Protein AF-A0A1H7RQC2-F1 (afdb_monomer_lite)

pLDDT: mean 84.63, std 10.29, range [37.94, 95.19]

Secondary structure (DSSP, 8-state):
-PPPHHHHHHHHHHHHHHHHHHHS-HHHHTSHHHHHHHHHHHHHHHHHHHHHHHHHHHHHHHHHHHHHHHHHHHHHHHHHHHHHTTS-S-PPPS-S--HHHHHGGGGTTTS-HHHHHHHHHHHHHHHHHHHHHHHHHTHHHHHHHHHHHHHHHHHHHHHHHHHHHHHHTSS-HHHHHHHHHHHHHHHHHHHHTS------HHHHHHHHHHHHH----TTSHHHHHHHHHTT--

Radius of gyration: 33.86 Å; chains: 1; bounding box: 71×37×104 Å

Foldseek 3Di:
DDDDVLVVVVVVVVVVVVVVVVPDDPVVCPDPVVVVVVVVVVVVSVVVVVVVVLLVVQLVLLVVLLVLLVQLLVLLVVQVVCLVVPQQDQRDQNGPDDSCVVCVVSCPVPDDPVLSVLSVVLVVLSVQLRVLSVCRNCVVVVVLVVLVVVLVVQLVVLVVVLVVCVVVVVDDNVVSVVVSVVSNVVSCCCSPPVDDDDRPVVSSVSNVVSSVPNDSCCPDPSVVSSCVSNVND

Sequence (233 aa):
MKWPNSYIIIIAFYLILGWILYILKPEIVNSNFFFASVTFVVGCLAIYIYTEQKKDEKTNAAISILFEIRNAEEQVSIILERLNQGGQLDLPAVLQTNSWQKYSHLFAKEFDLDEFKAISDFYNTCDIIEDLVERQNNFVWFAAEERAKTAQRLLGEINLEFQRDIFNQTHTPETAQQKFNAERESITKYYTDDGYFYAPQKCLDGLRLAVSQLQKLTITTLGSKLKKIANFK

Organism: NCBI:txid573321

Structure (mmCIF, N/CA/C/O backbone):
data_AF-A0A1H7RQC2-F1
#
_entry.id   AF-A0A1H7RQC2-F1
#
loop_
_atom_site.group_PDB
_atom_site.id
_atom_site.type_symbol
_atom_site.label_atom_id
_atom_site.label_alt_id
_atom_site.label_comp_id
_atom_site.label_asym_id
_atom_site.label_entity_id
_atom_site.label_seq_id
_atom_site.pdbx_PDB_ins_code
_atom_site.Cartn_x
_atom_site.Cartn_y
_atom_site.Cartn_z
_atom_site.occupancy
_atom_site.B_iso_or_equiv
_atom_site.auth_seq_id
_atom_site.auth_comp_id
_atom_site.auth_asym_id
_atom_site.auth_atom_id
_atom_site.pdbx_PDB_model_num
ATOM 1 N N . MET A 1 1 ? 10.062 22.372 -22.331 1.00 41.09 1 MET A N 1
ATOM 2 C CA . MET A 1 1 ? 9.090 21.538 -23.069 1.00 41.09 1 MET A CA 1
ATOM 3 C C . MET A 1 1 ? 9.852 20.815 -24.180 1.00 41.09 1 MET A C 1
ATOM 5 O O . MET A 1 1 ? 10.129 21.418 -25.207 1.00 41.09 1 MET A O 1
ATOM 9 N N . LYS A 1 2 ? 10.354 19.597 -23.923 1.00 37.94 2 LYS A N 1
ATOM 10 C CA . LYS A 1 2 ? 11.064 18.804 -24.941 1.00 37.94 2 LYS A CA 1
ATOM 11 C C . LYS A 1 2 ? 10.004 18.131 -25.807 1.00 37.94 2 LYS A C 1
ATOM 13 O O . LYS A 1 2 ? 9.213 17.355 -25.283 1.00 37.94 2 LYS A O 1
ATOM 18 N N . TRP A 1 3 ? 9.958 18.467 -27.091 1.00 42.00 3 TRP A N 1
ATOM 19 C CA . TRP A 1 3 ? 9.139 17.727 -28.046 1.00 42.00 3 TRP A CA 1
ATOM 20 C C . TRP A 1 3 ? 9.605 16.265 -28.040 1.00 42.00 3 TRP A C 1
ATOM 22 O O . TRP A 1 3 ? 10.819 16.042 -28.064 1.00 42.00 3 TRP A O 1
ATOM 32 N N . PRO A 1 4 ? 8.698 15.275 -27.975 1.00 57.56 4 PRO A N 1
ATOM 33 C CA . PRO A 1 4 ? 9.090 13.879 -28.113 1.00 57.56 4 PRO A CA 1
ATOM 34 C C . PRO A 1 4 ? 9.850 13.731 -29.432 1.00 57.56 4 PRO A C 1
ATOM 36 O O . PRO A 1 4 ? 9.376 14.225 -30.460 1.00 57.56 4 PRO A O 1
ATOM 39 N N . ASN A 1 5 ? 11.022 13.088 -29.412 1.00 61.19 5 ASN A N 1
ATOM 40 C CA . ASN A 1 5 ? 11.891 12.923 -30.590 1.00 61.19 5 ASN A CA 1
ATOM 41 C C . ASN A 1 5 ? 11.125 12.391 -31.819 1.00 61.19 5 ASN A C 1
ATOM 43 O O . ASN A 1 5 ? 11.465 12.708 -32.956 1.00 61.19 5 ASN A O 1
ATOM 47 N N . SER A 1 6 ? 10.034 11.663 -31.587 1.00 58.94 6 SER A N 1
ATOM 48 C CA . SER A 1 6 ? 9.078 11.168 -32.575 1.00 58.94 6 SER A CA 1
ATOM 49 C C . SER A 1 6 ? 8.470 12.271 -33.457 1.00 58.94 6 SER A C 1
ATOM 51 O O . SER A 1 6 ? 8.371 12.088 -34.666 1.00 58.94 6 SER A O 1
ATOM 53 N N . TYR A 1 7 ? 8.113 13.440 -32.911 1.00 67.62 7 TYR A N 1
ATOM 54 C CA . TYR A 1 7 ? 7.507 14.534 -33.692 1.00 67.62 7 TYR A CA 1
ATOM 55 C C . TYR A 1 7 ? 8.507 15.215 -34.625 1.00 67.62 7 TYR A C 1
ATOM 57 O O . TYR A 1 7 ? 8.163 15.572 -35.749 1.00 67.62 7 TYR A O 1
ATOM 65 N N . ILE A 1 8 ? 9.757 15.350 -34.185 1.00 68.12 8 ILE A N 1
ATOM 66 C CA . ILE A 1 8 ? 10.837 15.916 -35.001 1.00 68.12 8 ILE A CA 1
ATOM 67 C C . ILE A 1 8 ? 11.127 14.990 -36.188 1.00 68.12 8 ILE A C 1
ATOM 69 O O . ILE A 1 8 ? 11.283 15.465 -37.310 1.00 68.12 8 ILE A O 1
ATOM 73 N N . ILE A 1 9 ? 11.114 13.672 -35.963 1.00 70.94 9 ILE A N 1
ATOM 74 C CA . ILE A 1 9 ? 11.280 12.666 -37.021 1.00 70.94 9 ILE A CA 1
ATOM 75 C C . ILE A 1 9 ? 10.112 12.717 -38.014 1.00 70.94 9 ILE A C 1
ATOM 77 O O . ILE A 1 9 ? 10.343 12.673 -39.219 1.00 70.94 9 ILE A O 1
ATOM 81 N N . ILE A 1 10 ? 8.872 12.865 -37.539 1.00 72.06 10 ILE A N 1
ATOM 82 C CA . ILE A 1 10 ? 7.686 12.965 -38.404 1.00 72.06 10 ILE A CA 1
ATOM 83 C C . ILE A 1 10 ? 7.743 14.230 -39.273 1.00 72.06 10 ILE A C 1
ATOM 85 O O . ILE A 1 10 ? 7.532 14.157 -40.481 1.00 72.06 10 ILE A O 1
ATOM 89 N N . ILE A 1 11 ? 8.075 15.384 -38.688 1.00 73.12 11 ILE A N 1
ATOM 90 C CA . ILE A 1 11 ? 8.195 16.653 -39.424 1.00 73.12 11 ILE A CA 1
ATOM 91 C C . ILE A 1 11 ? 9.335 16.578 -40.447 1.00 73.12 11 ILE A C 1
ATOM 93 O O . ILE A 1 11 ? 9.149 16.959 -41.602 1.00 73.12 11 ILE A O 1
ATOM 97 N N . ALA A 1 12 ? 10.492 16.034 -40.057 1.00 71.62 12 ALA A N 1
ATOM 98 C CA . ALA A 1 12 ? 11.611 15.821 -40.970 1.00 71.62 12 ALA A CA 1
ATOM 99 C C . ALA A 1 12 ? 11.234 14.868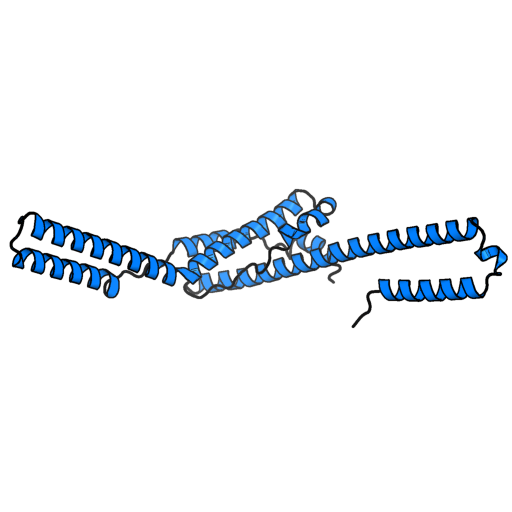 -42.115 1.00 71.62 12 ALA A C 1
ATOM 101 O O . ALA A 1 12 ? 11.573 15.137 -43.264 1.00 71.62 12 ALA A O 1
ATOM 102 N N . PHE A 1 13 ? 10.476 13.806 -41.832 1.00 77.81 13 PHE A N 1
ATOM 103 C CA . PHE A 1 13 ? 9.991 12.875 -42.848 1.00 77.81 13 PHE A CA 1
ATOM 104 C C . PHE A 1 13 ? 9.066 13.560 -43.859 1.00 77.81 13 PHE A C 1
ATOM 106 O O . PHE A 1 13 ? 9.283 13.408 -45.055 1.00 77.81 13 PHE A O 1
ATOM 113 N N . TYR A 1 14 ? 8.092 14.364 -43.418 1.00 79.50 14 TYR A N 1
ATOM 114 C CA . TYR A 1 14 ? 7.207 15.095 -44.335 1.00 79.50 14 TYR A CA 1
ATOM 115 C C . TYR A 1 14 ? 7.944 16.149 -45.168 1.00 79.50 14 TYR A C 1
ATOM 117 O O . TYR A 1 14 ? 7.630 16.316 -46.345 1.00 79.50 14 TYR A O 1
ATOM 125 N N . LEU A 1 15 ? 8.945 16.826 -44.597 1.00 74.50 15 LEU A N 1
ATOM 126 C CA . LEU A 1 15 ? 9.772 17.785 -45.335 1.00 74.50 15 LEU A CA 1
ATOM 127 C C . LEU A 1 15 ? 10.640 17.089 -46.388 1.00 74.50 15 LEU A C 1
ATOM 129 O O . LEU A 1 15 ? 10.717 17.554 -47.523 1.00 74.50 15 LEU A O 1
ATOM 133 N N . ILE A 1 16 ? 11.240 15.949 -46.041 1.00 76.00 16 ILE A N 1
ATOM 134 C CA . ILE A 1 16 ? 12.033 15.136 -46.969 1.00 76.00 16 ILE A CA 1
ATOM 135 C C . ILE A 1 16 ? 11.133 14.536 -48.056 1.00 76.00 16 ILE A C 1
ATOM 137 O O . ILE A 1 16 ? 11.480 14.598 -49.231 1.00 76.00 16 ILE A O 1
ATOM 141 N N . LEU A 1 17 ? 9.955 14.019 -47.700 1.00 73.69 17 LEU A N 1
ATOM 142 C CA . LEU A 1 17 ? 8.982 13.468 -48.644 1.00 73.69 17 LEU A CA 1
ATOM 143 C C . LEU A 1 17 ? 8.468 14.547 -49.608 1.00 73.69 17 LEU A C 1
ATOM 145 O O . LEU A 1 17 ? 8.418 14.316 -50.812 1.00 73.69 17 LEU A O 1
ATOM 149 N N . GLY A 1 18 ? 8.143 15.738 -49.096 1.00 73.44 18 GLY A N 1
ATOM 150 C CA . GLY A 1 18 ? 7.730 16.884 -49.906 1.00 73.44 18 GLY A CA 1
ATOM 151 C C . GLY A 1 18 ? 8.834 17.365 -50.850 1.00 73.44 18 GLY A C 1
ATOM 152 O O . GLY A 1 18 ? 8.564 17.660 -52.011 1.00 73.44 18 GLY A O 1
ATOM 153 N N . TRP A 1 19 ? 10.089 17.369 -50.391 1.00 70.69 19 TRP A N 1
ATOM 154 C CA . TRP A 1 19 ? 11.248 17.724 -51.213 1.00 70.69 19 TRP A CA 1
ATOM 155 C C . TRP A 1 19 ? 11.539 16.679 -52.302 1.00 70.69 19 TRP A C 1
ATOM 157 O O . TRP A 1 19 ? 11.795 17.034 -53.451 1.00 70.69 19 TRP A O 1
ATOM 167 N N . ILE A 1 20 ? 11.421 15.389 -51.975 1.00 71.25 20 ILE A N 1
ATOM 168 C CA . ILE A 1 20 ? 11.546 14.277 -52.928 1.00 71.25 20 ILE A CA 1
ATOM 169 C C . ILE A 1 20 ? 10.443 14.357 -53.995 1.00 71.25 20 ILE A C 1
ATOM 171 O O . ILE A 1 20 ? 10.737 14.266 -55.185 1.00 71.25 20 ILE A O 1
ATOM 175 N N . LEU A 1 21 ? 9.190 14.596 -53.595 1.00 68.00 21 LEU A N 1
ATOM 176 C CA . LEU A 1 21 ? 8.058 14.760 -54.517 1.00 68.00 21 LEU A CA 1
ATOM 177 C C . LEU A 1 21 ? 8.191 16.002 -55.412 1.00 68.00 21 LEU A C 1
ATOM 179 O O . LEU A 1 21 ? 7.746 15.967 -56.554 1.00 68.00 21 LEU A O 1
ATOM 183 N N . TYR A 1 22 ? 8.824 17.073 -54.923 1.00 69.50 22 TYR A N 1
ATOM 184 C CA . TYR A 1 22 ? 9.091 18.291 -55.697 1.00 69.50 22 TYR A CA 1
ATOM 185 C C . TYR A 1 22 ? 10.161 18.092 -56.789 1.00 69.50 22 TYR A C 1
ATOM 187 O O . TYR A 1 22 ? 10.115 18.749 -57.826 1.00 69.50 22 TYR A O 1
ATOM 195 N N . ILE A 1 23 ? 11.122 17.185 -56.576 1.00 72.88 23 ILE A N 1
ATOM 196 C CA . ILE A 1 23 ? 12.242 16.931 -57.502 1.00 72.88 23 ILE A CA 1
ATOM 197 C C . ILE A 1 23 ? 11.923 15.829 -58.525 1.00 72.88 23 ILE A C 1
ATOM 199 O O . ILE A 1 23 ? 12.477 15.823 -59.629 1.00 72.88 23 ILE A O 1
ATOM 203 N N . LEU A 1 24 ? 11.040 14.887 -58.189 1.00 70.94 24 LEU A N 1
ATOM 204 C CA . LEU A 1 24 ? 10.692 13.772 -59.068 1.00 70.94 24 LEU A CA 1
ATOM 205 C C . LEU A 1 24 ? 9.737 14.191 -60.198 1.00 70.94 24 LEU A C 1
ATOM 207 O O . LEU A 1 24 ? 8.696 14.802 -59.979 1.00 70.94 24 LEU A O 1
ATOM 211 N N . LYS A 1 25 ? 10.077 13.804 -61.436 1.00 70.62 25 LYS A N 1
ATOM 212 C CA . LYS A 1 25 ? 9.239 14.034 -62.625 1.00 70.62 25 LYS A CA 1
ATOM 213 C C . LYS A 1 25 ? 7.854 13.368 -62.476 1.00 70.62 25 LYS A C 1
ATOM 215 O O . LYS A 1 25 ? 7.786 12.232 -62.000 1.00 70.62 25 LYS A O 1
ATOM 220 N N . PRO A 1 26 ? 6.769 13.995 -62.973 1.00 66.69 26 PRO A N 1
ATOM 221 C CA . PRO A 1 26 ? 5.386 13.538 -62.765 1.00 66.69 26 PRO A CA 1
ATOM 222 C C . PRO A 1 26 ? 5.081 12.131 -63.312 1.00 66.69 26 PRO A C 1
ATOM 224 O O . PRO A 1 26 ? 4.232 11.434 -62.764 1.00 66.69 26 PRO A O 1
ATOM 227 N N . GLU A 1 27 ? 5.800 11.671 -64.340 1.00 66.44 27 GLU A N 1
ATOM 228 C CA . GLU A 1 27 ? 5.640 10.319 -64.905 1.00 66.44 27 GLU A CA 1
ATOM 229 C C . GLU A 1 27 ? 6.100 9.201 -63.953 1.00 66.44 27 GLU A C 1
ATOM 231 O O . GLU A 1 27 ? 5.553 8.102 -63.977 1.00 66.44 27 GLU A O 1
ATOM 236 N N . ILE A 1 28 ? 7.079 9.474 -63.083 1.00 64.50 28 ILE A N 1
ATOM 237 C CA . ILE A 1 28 ? 7.608 8.491 -62.123 1.00 64.50 28 ILE A CA 1
ATOM 238 C C . ILE A 1 28 ? 6.710 8.423 -60.883 1.00 64.50 28 ILE A C 1
ATOM 240 O O . ILE A 1 28 ? 6.488 7.345 -60.335 1.00 64.50 28 ILE A O 1
ATOM 244 N N . VAL A 1 29 ? 6.152 9.567 -60.474 1.00 65.69 29 VAL A N 1
ATOM 245 C CA . VAL A 1 29 ? 5.254 9.679 -59.313 1.00 65.69 29 VAL A CA 1
ATOM 246 C C . VAL A 1 29 ? 3.950 8.904 -59.533 1.00 65.69 29 VAL A C 1
ATOM 248 O O . VAL A 1 29 ? 3.392 8.369 -58.581 1.00 65.69 29 VAL A O 1
ATOM 251 N N . ASN A 1 30 ? 3.495 8.775 -60.782 1.00 68.38 30 ASN A N 1
ATOM 252 C CA . ASN A 1 30 ? 2.261 8.062 -61.121 1.00 68.38 30 ASN A CA 1
ATOM 253 C C . ASN A 1 30 ? 2.457 6.553 -61.377 1.00 68.38 30 ASN A C 1
ATOM 255 O O . ASN A 1 30 ? 1.534 5.864 -61.810 1.00 68.38 30 ASN A O 1
ATOM 259 N N . SER A 1 31 ? 3.661 6.025 -61.137 1.00 80.50 31 SER A N 1
ATOM 260 C CA . SER A 1 31 ? 3.952 4.601 -61.294 1.00 80.50 31 SER A CA 1
ATOM 261 C C . SER A 1 31 ? 3.474 3.799 -60.084 1.00 80.50 31 SER A C 1
ATOM 263 O O . SER A 1 31 ? 3.773 4.139 -58.938 1.00 80.50 31 SER A O 1
ATOM 265 N N . ASN A 1 32 ? 2.829 2.656 -60.332 1.00 81.19 32 ASN A N 1
ATOM 266 C CA . ASN A 1 32 ? 2.446 1.693 -59.290 1.00 81.19 32 ASN A CA 1
ATOM 267 C C . ASN A 1 32 ? 3.634 1.277 -58.402 1.00 81.19 32 ASN A C 1
ATOM 269 O O . ASN A 1 32 ? 3.461 1.008 -57.215 1.00 81.19 32 ASN A O 1
ATOM 273 N N . PHE A 1 33 ? 4.851 1.263 -58.956 1.00 79.00 33 PHE A N 1
ATOM 274 C CA . PHE A 1 33 ? 6.070 0.957 -58.208 1.00 79.00 33 PHE A CA 1
ATOM 275 C C . PHE A 1 33 ? 6.427 2.046 -57.185 1.00 79.00 33 PHE A C 1
ATOM 277 O O . PHE A 1 33 ? 6.874 1.736 -56.078 1.00 79.00 33 PHE A O 1
ATOM 284 N N . PHE A 1 34 ? 6.203 3.320 -57.524 1.00 77.69 34 PHE A N 1
ATOM 285 C CA . PHE A 1 34 ? 6.447 4.437 -56.614 1.00 77.69 34 PHE A CA 1
ATOM 286 C C . PHE A 1 34 ? 5.460 4.399 -55.444 1.00 77.69 34 PHE A C 1
ATOM 288 O O . PHE A 1 34 ? 5.884 4.442 -54.290 1.00 77.69 34 PHE A O 1
ATOM 295 N N . PHE A 1 35 ? 4.168 4.195 -55.726 1.00 78.62 35 PHE A N 1
ATOM 296 C CA . PHE A 1 35 ? 3.151 4.023 -54.685 1.00 78.62 35 PHE A CA 1
ATOM 297 C C . PHE A 1 35 ? 3.466 2.850 -53.750 1.00 78.62 35 PHE A C 1
ATOM 299 O O . PHE A 1 35 ? 3.471 3.034 -52.534 1.00 78.62 35 PHE A O 1
ATOM 306 N N . ALA A 1 36 ? 3.814 1.677 -54.291 1.00 82.25 36 ALA A N 1
ATOM 307 C CA . ALA A 1 36 ? 4.200 0.517 -53.483 1.00 82.25 36 ALA A CA 1
ATOM 308 C C . ALA A 1 36 ? 5.410 0.809 -52.575 1.00 82.25 36 ALA A C 1
ATOM 310 O O . ALA A 1 36 ? 5.409 0.444 -51.399 1.00 82.25 36 ALA A O 1
ATOM 311 N N . SER A 1 37 ? 6.419 1.514 -53.097 1.00 78.88 37 SER A N 1
ATOM 312 C CA . SER A 1 37 ? 7.621 1.888 -52.340 1.00 78.88 37 SER A CA 1
ATOM 313 C C . SER A 1 37 ? 7.308 2.873 -51.210 1.00 78.88 37 SER A C 1
ATOM 315 O O . SER A 1 37 ? 7.782 2.699 -50.087 1.00 78.88 37 SER A O 1
ATOM 317 N N . VAL A 1 38 ? 6.471 3.882 -51.474 1.00 80.50 38 VAL A N 1
ATOM 318 C CA . VAL A 1 38 ? 6.033 4.849 -50.457 1.00 80.50 38 VAL A CA 1
ATOM 319 C C . VAL A 1 38 ? 5.234 4.147 -49.358 1.00 80.50 38 VAL A C 1
ATOM 321 O O . VAL A 1 38 ? 5.532 4.336 -48.180 1.00 80.50 38 VAL A O 1
ATOM 324 N N . THR A 1 39 ? 4.275 3.286 -49.713 1.00 83.19 39 THR A N 1
ATOM 325 C CA . THR A 1 39 ? 3.502 2.509 -48.731 1.00 83.19 39 THR A CA 1
ATOM 326 C C . THR A 1 39 ? 4.401 1.604 -47.888 1.00 83.19 39 THR A C 1
ATOM 328 O O . THR A 1 39 ? 4.210 1.524 -46.675 1.00 83.19 39 THR A O 1
ATOM 331 N N . PHE A 1 40 ? 5.415 0.973 -48.488 1.00 84.19 40 PHE A N 1
ATOM 332 C CA . PHE A 1 40 ? 6.387 0.157 -47.759 1.00 84.19 40 PHE A CA 1
ATOM 333 C C . PHE A 1 40 ? 7.185 0.980 -46.736 1.00 84.19 40 PHE A C 1
ATOM 335 O O . PHE A 1 40 ? 7.298 0.582 -45.578 1.00 84.19 40 PHE A O 1
ATOM 342 N N . VAL A 1 41 ? 7.679 2.161 -47.123 1.00 83.25 41 VAL A N 1
ATOM 343 C CA . VAL A 1 41 ? 8.412 3.059 -46.213 1.00 83.25 41 VAL A CA 1
ATOM 344 C C . VAL A 1 41 ? 7.519 3.552 -45.075 1.00 83.25 41 VAL A C 1
ATOM 346 O O . VAL A 1 41 ? 7.946 3.540 -43.921 1.00 83.25 41 VAL A O 1
ATOM 349 N N . VAL A 1 42 ? 6.274 3.936 -45.370 1.00 84.88 42 VAL A N 1
ATOM 350 C CA . VAL A 1 42 ? 5.303 4.341 -44.341 1.00 84.88 42 VAL A CA 1
ATOM 351 C C . VAL A 1 42 ? 5.008 3.181 -43.386 1.00 84.88 42 VAL A C 1
ATOM 353 O O . VAL A 1 42 ? 4.976 3.391 -42.175 1.00 84.88 42 VAL A O 1
ATOM 356 N N . GLY A 1 43 ? 4.871 1.954 -43.896 1.00 88.44 43 GLY A N 1
ATOM 357 C CA . GLY A 1 43 ? 4.717 0.750 -43.077 1.00 88.44 43 GLY A CA 1
ATOM 358 C C . GLY A 1 43 ? 5.908 0.515 -42.142 1.00 88.44 43 GLY A C 1
ATOM 359 O O . GLY A 1 43 ? 5.722 0.321 -40.941 1.00 88.44 43 GLY A O 1
ATOM 360 N N . CYS A 1 44 ? 7.137 0.613 -42.656 1.00 88.38 44 CYS A N 1
ATOM 361 C CA . CYS A 1 44 ? 8.358 0.512 -41.850 1.00 88.38 44 CYS A CA 1
ATOM 362 C C . CYS A 1 44 ? 8.441 1.607 -40.775 1.00 88.38 44 CYS A C 1
ATOM 364 O O . CYS A 1 44 ? 8.797 1.321 -39.631 1.00 88.38 44 CYS A O 1
ATOM 366 N N . LEU A 1 45 ? 8.076 2.849 -41.112 1.00 84.50 45 LEU A N 1
ATOM 367 C CA . LEU A 1 45 ? 8.057 3.963 -40.164 1.00 84.50 45 LEU A CA 1
ATOM 368 C C . LEU A 1 45 ? 7.008 3.752 -39.064 1.00 84.50 45 LEU A C 1
ATOM 370 O O . LEU A 1 45 ? 7.295 3.993 -37.893 1.00 84.50 45 LEU A O 1
ATOM 374 N N . ALA A 1 46 ? 5.818 3.261 -39.419 1.00 84.00 46 ALA A N 1
ATOM 375 C CA . ALA A 1 46 ? 4.772 2.935 -38.454 1.00 84.00 46 ALA A CA 1
ATOM 376 C C . ALA A 1 46 ? 5.234 1.851 -37.466 1.00 84.00 46 ALA A C 1
ATOM 378 O O . ALA A 1 46 ? 5.051 2.006 -36.258 1.00 84.00 46 ALA A O 1
ATOM 379 N N . ILE A 1 47 ? 5.900 0.798 -37.958 1.00 90.19 47 ILE A N 1
ATOM 380 C CA . ILE A 1 47 ? 6.494 -0.249 -37.112 1.00 90.19 47 ILE A CA 1
ATOM 381 C C . ILE A 1 47 ? 7.559 0.349 -36.188 1.00 90.19 47 ILE A C 1
ATOM 383 O O . ILE A 1 47 ? 7.548 0.078 -34.988 1.00 90.19 47 ILE A O 1
ATOM 387 N N . TYR A 1 48 ? 8.449 1.192 -36.715 1.00 87.75 48 TYR A N 1
ATOM 388 C CA . TYR A 1 48 ? 9.485 1.847 -35.918 1.00 87.75 48 TYR A CA 1
ATOM 389 C C . TYR A 1 48 ? 8.885 2.681 -34.777 1.00 87.75 48 TYR A C 1
ATOM 391 O O . TYR A 1 48 ? 9.234 2.476 -33.613 1.00 87.75 48 TYR A O 1
ATOM 399 N N . ILE A 1 49 ? 7.923 3.556 -35.088 1.00 85.81 49 ILE A N 1
ATOM 400 C CA . ILE A 1 49 ? 7.236 4.392 -34.093 1.00 85.81 49 ILE A CA 1
ATOM 401 C C . ILE A 1 49 ? 6.554 3.521 -33.034 1.00 85.81 49 ILE A C 1
ATOM 403 O O . ILE A 1 49 ? 6.703 3.788 -31.843 1.00 85.81 49 ILE A O 1
ATOM 407 N N . TYR A 1 50 ? 5.859 2.459 -33.446 1.00 85.38 50 TYR A N 1
ATOM 408 C CA . TYR A 1 50 ? 5.204 1.533 -32.523 1.00 85.38 50 TYR A CA 1
ATOM 409 C C . TYR A 1 50 ? 6.202 0.867 -31.564 1.00 85.38 50 TYR A C 1
ATOM 411 O O . TYR A 1 50 ? 5.955 0.778 -30.360 1.00 85.38 50 TYR A O 1
ATOM 419 N N . THR A 1 51 ? 7.359 0.428 -32.071 1.00 84.75 51 THR A N 1
ATOM 420 C CA . THR A 1 51 ? 8.386 -0.187 -31.218 1.00 84.75 51 THR A CA 1
ATOM 421 C C . THR A 1 51 ? 8.984 0.791 -30.215 1.00 84.75 51 THR A C 1
ATOM 423 O O . THR A 1 51 ? 9.275 0.389 -29.090 1.00 84.75 51 THR A O 1
ATOM 426 N N . GLU A 1 52 ? 9.133 2.062 -30.586 1.00 84.88 52 GLU A N 1
ATOM 427 C CA . GLU A 1 52 ? 9.670 3.082 -29.689 1.00 84.88 52 GLU A CA 1
ATOM 428 C C . GLU A 1 52 ? 8.653 3.470 -28.609 1.00 84.88 52 GLU A C 1
ATOM 430 O O . GLU A 1 52 ? 8.985 3.464 -27.426 1.00 84.88 52 GLU A O 1
ATOM 435 N N . GLN A 1 53 ? 7.381 3.653 -28.984 1.00 84.69 53 GLN A N 1
ATOM 436 C CA . GLN A 1 53 ? 6.292 3.906 -28.032 1.00 84.69 53 GLN A CA 1
ATOM 437 C C . GLN A 1 53 ? 6.192 2.815 -26.961 1.00 84.69 53 GLN A C 1
ATOM 439 O O . GLN A 1 53 ? 6.020 3.113 -25.781 1.00 84.69 53 GLN A O 1
ATOM 444 N N . LYS A 1 54 ? 6.357 1.545 -27.348 1.00 87.06 54 LYS A N 1
ATOM 445 C CA . LYS A 1 54 ? 6.306 0.418 -26.408 1.00 87.06 54 LYS A CA 1
ATOM 446 C C . LYS A 1 54 ? 7.483 0.402 -25.425 1.00 87.06 54 LYS A C 1
ATOM 448 O O . LYS A 1 54 ? 7.328 -0.020 -24.278 1.00 87.06 54 LYS A O 1
ATOM 453 N N . LYS A 1 55 ? 8.671 0.850 -25.849 1.00 85.44 55 LYS A N 1
ATOM 454 C CA . LYS A 1 55 ? 9.822 1.014 -24.942 1.00 85.44 55 LYS A CA 1
ATOM 455 C C . LYS A 1 55 ? 9.599 2.172 -23.974 1.00 85.44 55 LYS A C 1
ATOM 457 O O . LYS A 1 55 ? 9.914 2.032 -22.791 1.00 85.44 55 LYS A O 1
ATOM 462 N N . ASP A 1 56 ? 9.047 3.279 -24.464 1.00 87.12 56 ASP A N 1
ATOM 463 C CA . ASP A 1 56 ? 8.732 4.450 -23.646 1.00 87.12 56 ASP A CA 1
ATOM 464 C C . ASP A 1 56 ? 7.688 4.103 -22.581 1.00 87.12 56 ASP A C 1
ATOM 466 O O . ASP A 1 56 ? 7.887 4.405 -21.407 1.00 87.12 56 ASP A O 1
ATOM 470 N N . GLU A 1 57 ? 6.621 3.391 -22.956 1.00 90.38 57 GLU A N 1
ATOM 471 C CA . GLU A 1 57 ? 5.588 2.915 -22.028 1.00 90.38 57 GLU A CA 1
ATOM 472 C C . GLU A 1 57 ? 6.191 2.092 -20.887 1.00 90.38 57 GLU A C 1
ATOM 474 O O . GLU A 1 57 ? 5.945 2.365 -19.712 1.00 90.38 57 GLU A O 1
ATOM 479 N N . LYS A 1 58 ? 7.048 1.128 -21.223 1.00 90.31 58 LYS A N 1
ATOM 480 C CA . LYS A 1 58 ? 7.724 0.292 -20.232 1.00 90.31 58 LYS A CA 1
ATOM 481 C C . LYS A 1 58 ? 8.665 1.093 -19.329 1.00 90.31 58 LYS A C 1
ATOM 483 O O . LYS A 1 58 ? 8.712 0.850 -18.125 1.00 90.31 58 LYS A O 1
ATOM 488 N N . THR A 1 59 ? 9.410 2.043 -19.890 1.00 90.81 59 THR A N 1
ATOM 489 C CA . THR A 1 59 ? 10.312 2.913 -19.117 1.00 90.81 59 THR A CA 1
ATOM 490 C C . THR A 1 59 ? 9.513 3.776 -18.143 1.00 90.81 59 THR A C 1
ATOM 492 O O . THR A 1 59 ? 9.840 3.839 -16.960 1.00 90.81 59 THR A O 1
ATOM 495 N N . ASN A 1 60 ? 8.413 4.372 -18.608 1.00 90.62 60 ASN A N 1
ATOM 496 C CA . ASN A 1 60 ? 7.512 5.173 -17.782 1.00 90.62 60 ASN A CA 1
ATOM 497 C C . ASN A 1 60 ? 6.865 4.338 -16.670 1.00 90.62 60 ASN A C 1
ATOM 499 O O . ASN A 1 60 ? 6.806 4.782 -15.524 1.00 90.62 60 ASN A O 1
ATOM 503 N N . ALA A 1 61 ? 6.446 3.108 -16.974 1.00 93.00 61 ALA A N 1
ATOM 504 C CA . ALA A 1 61 ? 5.941 2.176 -15.973 1.00 93.00 61 ALA A CA 1
ATOM 505 C C . ALA A 1 61 ? 7.001 1.849 -14.907 1.00 93.00 61 ALA A C 1
ATOM 507 O O . ALA A 1 61 ? 6.699 1.871 -13.715 1.00 93.00 61 ALA A O 1
ATOM 508 N N . ALA A 1 62 ? 8.251 1.607 -15.317 1.00 92.69 62 ALA A N 1
ATOM 509 C CA . ALA A 1 62 ? 9.347 1.305 -14.397 1.00 92.69 62 ALA A CA 1
ATOM 510 C C . ALA A 1 62 ? 9.656 2.489 -13.475 1.00 92.69 62 ALA A C 1
ATOM 512 O O . ALA A 1 62 ? 9.905 2.296 -12.288 1.00 92.69 62 ALA A O 1
ATOM 513 N N . ILE A 1 63 ? 9.608 3.712 -14.013 1.00 91.94 63 ILE A N 1
ATOM 514 C CA . ILE A 1 63 ? 9.750 4.951 -13.243 1.00 91.94 63 ILE A CA 1
ATOM 515 C C . ILE A 1 63 ? 8.632 5.063 -12.199 1.00 91.94 63 ILE A C 1
ATOM 517 O O . ILE A 1 63 ? 8.927 5.315 -11.033 1.00 91.94 63 ILE A O 1
ATOM 521 N N . SER A 1 64 ? 7.376 4.838 -12.600 1.00 92.88 64 SER A N 1
ATOM 522 C CA . SER A 1 64 ? 6.214 4.889 -11.699 1.00 92.88 64 SER A CA 1
ATOM 523 C C . SER A 1 64 ? 6.363 3.905 -10.539 1.00 92.88 64 SER A C 1
ATOM 525 O O . SER A 1 64 ? 6.318 4.307 -9.380 1.00 92.88 64 SER A O 1
ATOM 527 N N . ILE A 1 65 ? 6.652 2.635 -10.848 1.00 93.94 65 ILE A N 1
ATOM 528 C CA . ILE A 1 65 ? 6.865 1.580 -9.845 1.00 93.94 65 ILE A CA 1
ATOM 529 C C . ILE A 1 65 ? 8.042 1.934 -8.925 1.00 93.94 65 ILE A C 1
ATOM 531 O O . ILE A 1 65 ? 7.950 1.797 -7.711 1.00 93.94 65 ILE A O 1
ATOM 535 N N . LEU A 1 66 ? 9.155 2.429 -9.473 1.00 93.31 66 LEU A N 1
ATOM 536 C CA . LEU A 1 66 ? 10.323 2.796 -8.671 1.00 93.31 66 LEU A CA 1
ATOM 537 C C . LEU A 1 66 ? 10.021 3.940 -7.693 1.00 93.31 66 LEU A C 1
ATOM 539 O O . LEU A 1 66 ? 10.499 3.908 -6.557 1.00 93.31 66 LEU A O 1
ATOM 543 N N . PHE A 1 67 ? 9.279 4.960 -8.127 1.00 92.25 67 PHE A N 1
ATOM 544 C CA . PHE A 1 67 ? 8.875 6.060 -7.253 1.00 92.25 67 PHE A CA 1
ATOM 545 C C . PHE A 1 67 ? 7.876 5.608 -6.192 1.00 92.25 67 PHE A C 1
ATOM 547 O O . PHE A 1 67 ? 8.040 5.991 -5.038 1.00 92.25 67 PHE A O 1
ATOM 554 N N . GLU A 1 68 ? 6.909 4.763 -6.550 1.00 93.50 68 GLU A N 1
ATOM 555 C CA . GLU A 1 68 ? 5.971 4.176 -5.590 1.00 93.50 68 GLU A CA 1
ATOM 556 C C . GLU A 1 68 ? 6.696 3.365 -4.519 1.00 93.50 68 GLU A C 1
ATOM 558 O O . GLU A 1 68 ? 6.476 3.610 -3.339 1.00 93.50 68 GLU A O 1
ATOM 563 N N . ILE A 1 69 ? 7.617 2.473 -4.904 1.00 94.25 69 ILE A N 1
ATOM 564 C CA . ILE A 1 69 ? 8.406 1.683 -3.948 1.00 94.25 69 ILE A CA 1
ATOM 565 C C . ILE A 1 69 ? 9.209 2.605 -3.022 1.00 94.25 69 ILE A C 1
ATOM 567 O O . ILE A 1 69 ? 9.196 2.418 -1.810 1.00 94.25 69 ILE A O 1
ATOM 571 N N . ARG A 1 70 ? 9.897 3.617 -3.571 1.00 92.88 70 ARG A N 1
ATOM 572 C CA . ARG A 1 70 ? 10.676 4.576 -2.765 1.00 92.88 70 ARG A CA 1
ATOM 573 C C . ARG A 1 70 ? 9.799 5.338 -1.777 1.00 92.88 70 ARG A C 1
ATOM 575 O O . ARG A 1 70 ? 10.167 5.450 -0.614 1.00 92.88 70 ARG A O 1
ATOM 582 N N . ASN A 1 71 ? 8.661 5.846 -2.244 1.00 93.75 71 ASN A N 1
ATOM 583 C CA . ASN A 1 71 ? 7.720 6.563 -1.399 1.00 93.75 71 ASN A CA 1
ATOM 584 C C . ASN A 1 71 ? 7.154 5.638 -0.316 1.00 93.75 71 ASN A C 1
ATOM 586 O O . ASN A 1 71 ? 7.160 6.007 0.849 1.00 93.75 71 ASN A O 1
ATOM 590 N N . ALA A 1 72 ? 6.742 4.419 -0.666 1.00 93.94 72 ALA A N 1
ATOM 591 C CA . ALA A 1 72 ? 6.236 3.440 0.289 1.00 93.94 72 ALA A CA 1
ATOM 592 C C . ALA A 1 72 ? 7.284 3.090 1.361 1.00 93.94 72 ALA A C 1
ATOM 594 O O . ALA A 1 72 ? 6.965 3.076 2.546 1.00 93.94 72 ALA A O 1
ATOM 595 N N . GLU A 1 73 ? 8.549 2.881 0.981 1.00 94.12 73 GLU A N 1
ATOM 596 C CA . GLU A 1 73 ? 9.643 2.651 1.937 1.00 94.12 73 GLU A CA 1
ATOM 597 C C . GLU A 1 73 ? 9.860 3.843 2.889 1.00 94.12 73 GLU A C 1
ATOM 599 O O . GLU A 1 73 ? 10.136 3.644 4.076 1.00 94.12 73 GLU A O 1
ATOM 604 N N . GLU A 1 74 ? 9.727 5.076 2.392 1.00 93.38 74 GLU A N 1
ATOM 605 C CA . GLU A 1 74 ? 9.811 6.301 3.197 1.00 93.38 74 GLU A CA 1
ATOM 606 C C . GLU A 1 74 ? 8.619 6.436 4.156 1.00 93.38 74 GLU A C 1
ATOM 608 O O . GLU A 1 74 ? 8.812 6.659 5.352 1.00 93.38 74 GLU A O 1
ATOM 613 N N . GLN A 1 75 ? 7.392 6.219 3.678 1.00 92.81 75 GLN A N 1
ATOM 614 C CA . GLN A 1 75 ? 6.196 6.270 4.524 1.00 92.81 75 GLN A CA 1
ATOM 615 C C . GLN A 1 75 ? 6.225 5.188 5.605 1.00 92.81 75 GLN A C 1
ATOM 617 O O . GLN A 1 75 ? 5.915 5.456 6.764 1.00 92.81 75 GLN A O 1
ATOM 622 N N . VAL A 1 76 ? 6.691 3.984 5.275 1.00 92.62 76 VAL A N 1
ATOM 623 C CA . VAL A 1 76 ? 6.846 2.891 6.243 1.00 92.62 76 VAL A CA 1
ATOM 624 C C . VAL A 1 76 ? 7.890 3.223 7.309 1.00 92.62 76 VAL A C 1
ATOM 626 O O . VAL A 1 76 ? 7.691 2.911 8.483 1.00 92.62 76 VAL A O 1
ATOM 629 N N . SER A 1 77 ? 8.974 3.908 6.937 1.00 91.19 77 SER A N 1
ATOM 630 C CA . SER A 1 77 ? 9.943 4.450 7.896 1.00 91.19 77 SER A CA 1
ATOM 631 C C . SER A 1 77 ? 9.284 5.427 8.879 1.00 91.19 77 SER A C 1
ATOM 633 O O . SER A 1 77 ? 9.490 5.312 10.087 1.00 91.19 77 SER A O 1
ATOM 635 N N . ILE A 1 78 ? 8.451 6.346 8.380 1.00 90.75 78 ILE A N 1
ATOM 636 C CA . ILE A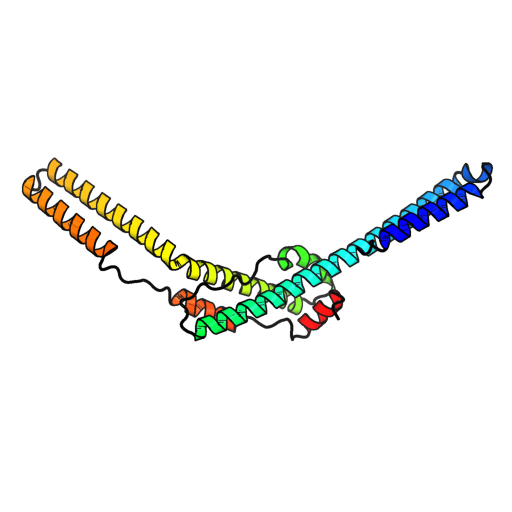 1 78 ? 7.710 7.308 9.211 1.00 90.75 78 ILE A CA 1
ATOM 637 C C . ILE A 1 78 ? 6.721 6.586 10.137 1.00 90.75 78 ILE A C 1
ATOM 639 O O . ILE A 1 78 ? 6.631 6.910 11.322 1.00 90.75 78 ILE A O 1
ATOM 643 N N . ILE A 1 79 ? 5.997 5.584 9.628 1.00 89.50 79 ILE A N 1
ATOM 644 C CA . ILE A 1 79 ? 5.083 4.758 10.430 1.00 89.50 79 ILE A CA 1
ATOM 645 C C . ILE A 1 79 ? 5.848 4.066 11.556 1.00 89.50 79 ILE A C 1
ATOM 647 O O . ILE A 1 79 ? 5.428 4.138 12.709 1.00 89.50 79 ILE A O 1
ATOM 651 N N . LEU A 1 80 ? 6.988 3.439 11.256 1.00 89.25 80 LEU A N 1
ATOM 652 C CA . LEU A 1 80 ? 7.810 2.762 12.258 1.00 89.25 80 LEU A CA 1
ATOM 653 C C . LEU A 1 80 ? 8.264 3.724 13.363 1.00 89.25 80 LEU A C 1
ATOM 655 O O . LEU A 1 80 ? 8.193 3.388 14.546 1.00 89.25 80 LEU A O 1
ATOM 659 N N . GLU A 1 81 ? 8.693 4.929 12.991 1.00 88.81 81 GLU A N 1
ATOM 660 C CA . GLU A 1 81 ? 9.072 5.971 13.944 1.00 88.81 81 GLU A CA 1
ATOM 661 C C . GLU A 1 81 ? 7.896 6.354 14.859 1.00 88.81 81 GLU A C 1
ATOM 663 O O . GLU A 1 81 ? 8.039 6.352 16.085 1.00 88.81 81 GLU A O 1
ATOM 668 N N . ARG A 1 82 ? 6.705 6.583 14.292 1.00 87.75 82 ARG A N 1
ATOM 669 C CA . ARG A 1 82 ? 5.486 6.916 15.056 1.00 87.75 82 ARG A CA 1
ATOM 670 C C . ARG A 1 82 ? 5.025 5.774 15.966 1.00 87.75 82 ARG A C 1
ATOM 672 O O . ARG A 1 82 ? 4.596 6.015 17.097 1.00 87.75 82 ARG A O 1
ATOM 679 N N . LEU A 1 83 ? 5.148 4.525 15.516 1.00 85.81 83 LEU A N 1
ATOM 680 C CA . LEU A 1 83 ? 4.823 3.338 16.315 1.00 85.81 83 LEU A CA 1
ATOM 681 C C . LEU A 1 83 ? 5.740 3.189 17.537 1.00 85.81 83 LEU A C 1
ATOM 683 O O . LEU A 1 83 ? 5.286 2.712 18.582 1.00 85.81 83 LEU A O 1
ATOM 687 N N . ASN A 1 84 ? 7.002 3.609 17.422 1.00 85.06 84 ASN A N 1
ATOM 688 C CA . ASN A 1 84 ? 7.968 3.600 18.523 1.00 85.06 84 ASN A CA 1
ATOM 689 C C . ASN A 1 84 ? 7.739 4.749 19.520 1.00 85.06 84 ASN A C 1
ATOM 691 O O . ASN A 1 84 ? 8.050 4.600 20.698 1.00 85.06 84 ASN A O 1
ATOM 695 N N . GLN A 1 85 ? 7.162 5.869 19.076 1.00 83.44 85 GLN A N 1
ATOM 696 C CA . GLN A 1 85 ? 6.874 7.048 19.907 1.00 83.44 85 GLN A CA 1
ATOM 697 C C . GLN A 1 85 ? 5.557 6.961 20.706 1.00 83.44 85 GLN A C 1
ATOM 699 O O . GLN A 1 85 ? 5.224 7.898 21.426 1.00 83.44 85 GLN A O 1
ATOM 704 N N . GLY A 1 86 ? 4.807 5.855 20.614 1.00 70.75 86 GLY A N 1
ATOM 705 C CA . GLY A 1 86 ? 3.576 5.649 21.396 1.00 70.75 86 GLY A CA 1
ATOM 706 C C . GLY A 1 86 ? 2.293 5.440 20.585 1.00 70.75 86 GLY A C 1
ATOM 707 O O . GLY A 1 86 ? 1.226 5.342 21.179 1.00 70.75 86 GLY A O 1
ATOM 708 N N . GLY A 1 87 ? 2.367 5.319 19.252 1.00 63.97 87 GLY A N 1
ATOM 709 C CA . GLY A 1 87 ? 1.357 4.612 18.443 1.00 63.97 87 GLY A CA 1
ATOM 710 C C . GLY A 1 87 ? -0.064 5.197 18.360 1.00 63.97 87 GLY A C 1
ATOM 711 O O . GLY A 1 87 ? -0.963 4.490 17.919 1.00 63.97 87 GLY A O 1
ATOM 712 N N . GLN A 1 88 ? -0.304 6.451 18.749 1.00 60.66 88 GLN A N 1
ATOM 713 C CA . GLN A 1 88 ? -1.654 7.053 18.738 1.00 60.66 88 GLN A CA 1
ATOM 714 C C . GLN A 1 88 ? -1.861 8.176 17.711 1.00 60.66 88 GLN A C 1
ATOM 716 O O . GLN A 1 88 ? -2.892 8.843 17.737 1.00 60.66 88 GLN A O 1
ATOM 721 N N . LEU A 1 89 ? -0.909 8.399 16.805 1.00 66.31 89 LEU A N 1
ATOM 722 C CA . LEU A 1 89 ? -0.978 9.492 15.835 1.00 66.31 89 LEU A CA 1
ATOM 723 C C . LEU A 1 89 ? -1.414 8.994 14.458 1.00 66.31 89 LEU A C 1
ATOM 725 O O . LEU A 1 89 ? -0.981 7.926 14.036 1.00 66.31 89 LEU A O 1
ATOM 729 N N . ASP A 1 90 ? -2.223 9.821 13.789 1.00 80.06 90 ASP A N 1
ATOM 730 C CA . ASP A 1 90 ? -2.619 9.747 12.378 1.00 80.06 90 ASP A CA 1
ATOM 731 C C . ASP A 1 90 ? -1.459 9.226 11.521 1.00 80.06 90 ASP A C 1
ATOM 733 O O . ASP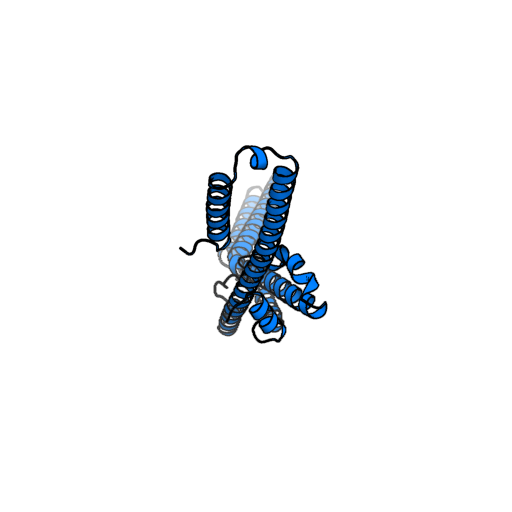 A 1 90 ? -0.423 9.882 11.417 1.00 80.06 90 ASP A O 1
ATOM 737 N N . LEU A 1 91 ? -1.563 8.001 11.011 1.00 86.62 91 LEU A N 1
ATOM 738 C CA . LEU A 1 91 ? -0.508 7.346 10.240 1.00 86.62 91 LEU A CA 1
ATOM 739 C C . LEU A 1 91 ? -0.652 7.710 8.755 1.00 86.62 91 LEU A C 1
ATOM 741 O O . LEU A 1 91 ? -1.772 7.740 8.249 1.00 86.62 91 LEU A O 1
ATOM 745 N N . PRO A 1 92 ? 0.451 7.991 8.036 1.00 88.56 92 PRO A N 1
ATOM 746 C CA . PRO A 1 92 ? 0.369 8.317 6.619 1.00 88.56 92 PRO A CA 1
ATOM 747 C C . PRO A 1 92 ? -0.014 7.088 5.783 1.00 88.56 92 PRO A C 1
ATOM 749 O O . PRO A 1 92 ? 0.363 5.965 6.117 1.00 88.56 92 PRO A O 1
ATOM 752 N N . ALA A 1 93 ? -0.693 7.327 4.661 1.00 88.06 93 ALA A N 1
ATOM 753 C CA . ALA A 1 93 ? -0.907 6.321 3.623 1.00 88.06 93 ALA A CA 1
ATOM 754 C C . ALA A 1 93 ? 0.435 5.878 3.013 1.00 88.06 93 ALA A C 1
ATOM 756 O O . ALA A 1 93 ? 1.293 6.711 2.704 1.00 88.06 93 ALA A O 1
ATOM 757 N N . VAL A 1 94 ? 0.611 4.574 2.822 1.00 88.25 94 VAL A N 1
ATOM 758 C CA . VAL A 1 94 ? 1.822 3.937 2.289 1.00 88.25 94 VAL A CA 1
ATOM 759 C C . VAL A 1 94 ? 1.792 3.881 0.767 1.00 88.25 94 VAL A C 1
ATOM 761 O O . VAL A 1 94 ? 2.793 4.202 0.119 1.00 88.25 94 VAL A O 1
ATOM 764 N N . LEU A 1 95 ? 0.650 3.509 0.186 1.00 87.75 95 LEU A N 1
ATOM 765 C CA . LEU A 1 95 ? 0.461 3.406 -1.262 1.00 87.75 95 LEU A CA 1
ATOM 766 C C . LEU A 1 95 ? -0.653 4.345 -1.726 1.00 87.75 95 LEU A C 1
ATOM 768 O O . LEU A 1 95 ? -1.817 4.168 -1.396 1.00 87.75 95 LEU A O 1
ATOM 772 N N . GLN A 1 96 ? -0.310 5.324 -2.566 1.00 76.75 96 GLN A N 1
ATOM 773 C CA . GLN A 1 96 ? -1.316 6.181 -3.214 1.00 76.75 96 GLN A CA 1
ATOM 774 C C . GLN A 1 96 ? -1.961 5.495 -4.424 1.00 76.75 96 GLN A C 1
ATOM 776 O O . GLN A 1 96 ? -3.132 5.718 -4.729 1.00 76.75 96 GLN A O 1
ATOM 781 N N . THR A 1 97 ? -1.184 4.676 -5.134 1.00 83.38 97 THR A N 1
ATOM 782 C CA . THR A 1 97 ? -1.591 3.961 -6.345 1.00 83.38 97 THR A CA 1
ATOM 783 C C . THR A 1 97 ? -0.860 2.626 -6.439 1.00 83.38 97 THR A C 1
ATOM 785 O O . THR A 1 97 ? 0.280 2.508 -5.999 1.00 83.38 97 THR A O 1
ATOM 788 N N . ASN A 1 98 ? -1.504 1.622 -7.042 1.00 87.75 98 ASN A N 1
ATOM 789 C CA . ASN A 1 98 ? -0.896 0.317 -7.310 1.00 87.75 98 ASN A CA 1
ATOM 790 C C . ASN A 1 98 ? -0.486 0.218 -8.793 1.00 87.75 98 ASN A C 1
ATOM 792 O O . ASN A 1 98 ? -1.183 -0.381 -9.621 1.00 87.75 98 ASN A O 1
ATOM 796 N N . SER A 1 99 ? 0.641 0.843 -9.164 1.00 90.62 99 SER A N 1
ATOM 797 C CA . SER A 1 99 ? 1.159 0.757 -10.540 1.00 90.62 99 SER A CA 1
ATOM 798 C C . SER A 1 99 ? 1.643 -0.650 -10.888 1.00 90.62 99 SER A C 1
ATOM 800 O O . SER A 1 99 ? 1.629 -1.025 -12.065 1.00 90.62 99 SER A O 1
ATOM 802 N N . TRP A 1 100 ? 2.049 -1.450 -9.898 1.00 93.44 100 TRP A N 1
ATOM 803 C CA . TRP A 1 100 ? 2.508 -2.818 -10.129 1.00 93.44 100 TRP A CA 1
ATOM 804 C C . TRP A 1 100 ? 1.408 -3.703 -10.706 1.00 93.44 100 TRP A C 1
ATOM 806 O O . TRP A 1 100 ? 1.620 -4.349 -11.732 1.00 93.44 100 TRP A O 1
ATOM 816 N N . GLN A 1 101 ? 0.201 -3.665 -10.139 1.00 91.06 101 GLN A N 1
ATOM 817 C CA . GLN A 1 101 ? -0.934 -4.432 -10.653 1.00 91.06 101 GLN A CA 1
ATOM 818 C C . GLN A 1 101 ? -1.236 -4.093 -12.120 1.00 91.06 101 GLN A C 1
ATOM 820 O O . GLN A 1 101 ? -1.534 -4.981 -12.920 1.00 91.06 101 GLN A O 1
ATOM 825 N N . LYS A 1 102 ? -1.102 -2.817 -12.498 1.00 91.69 102 LYS A N 1
ATOM 826 C CA . LYS A 1 102 ? -1.371 -2.347 -13.861 1.00 91.69 102 LYS A CA 1
ATOM 827 C C . LYS A 1 102 ? -0.280 -2.743 -14.859 1.00 91.69 102 LYS A C 1
ATOM 829 O O . LYS A 1 102 ? -0.594 -3.154 -15.975 1.00 91.69 102 LYS A O 1
ATOM 834 N N . TYR A 1 103 ? 0.992 -2.611 -14.485 1.00 93.12 103 TYR A N 1
ATOM 835 C CA . TYR A 1 103 ? 2.112 -2.716 -15.429 1.00 93.12 103 TYR A CA 1
ATOM 836 C C . TYR A 1 103 ? 2.967 -3.977 -15.285 1.00 93.12 103 TYR A C 1
ATOM 838 O O . TYR A 1 103 ? 3.873 -4.169 -16.091 1.00 93.12 103 TYR A O 1
ATOM 846 N N . SER A 1 104 ? 2.693 -4.855 -14.319 1.00 92.56 104 SER A N 1
ATOM 847 C CA . SER A 1 104 ? 3.465 -6.087 -14.074 1.00 92.56 104 SER A CA 1
ATOM 848 C C . SER A 1 104 ? 3.705 -6.922 -15.342 1.00 92.56 104 SER A C 1
ATOM 850 O O . SER A 1 104 ? 4.819 -7.383 -15.592 1.00 92.56 104 SER A O 1
ATOM 852 N N . HIS A 1 105 ? 2.696 -7.035 -16.210 1.00 91.88 105 HIS A N 1
ATOM 853 C CA . HIS A 1 105 ? 2.778 -7.758 -17.483 1.00 91.88 105 HIS A CA 1
ATOM 854 C C . HIS A 1 105 ? 3.859 -7.226 -18.448 1.00 91.88 105 HIS A C 1
ATOM 856 O O . HIS A 1 105 ? 4.370 -7.987 -19.271 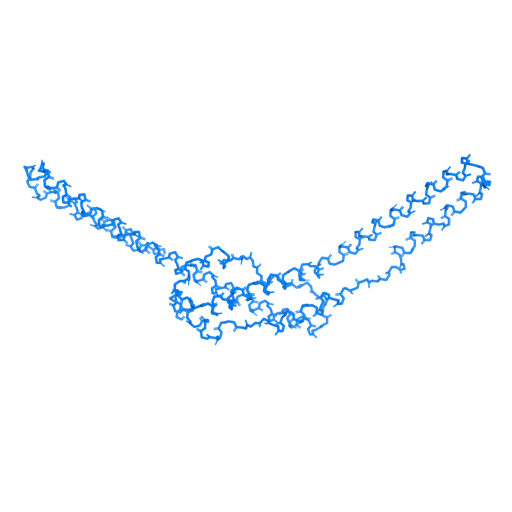1.00 91.88 105 HIS A O 1
ATOM 862 N N . LEU A 1 106 ? 4.242 -5.945 -18.348 1.00 91.31 106 LEU A N 1
ATOM 863 C CA . LEU A 1 106 ? 5.299 -5.334 -19.167 1.00 91.31 106 LEU A CA 1
ATOM 864 C C . LEU A 1 106 ? 6.710 -5.785 -18.764 1.00 91.31 106 LEU A C 1
ATOM 866 O O . LEU A 1 106 ? 7.652 -5.551 -19.523 1.00 91.31 106 LEU A O 1
ATOM 870 N N . PHE A 1 107 ? 6.852 -6.414 -17.594 1.00 92.44 107 PHE A N 1
ATOM 871 C CA . PHE A 1 107 ? 8.134 -6.829 -17.023 1.00 92.44 107 PHE A CA 1
ATOM 872 C C . PHE A 1 107 ? 8.318 -8.346 -16.933 1.00 92.44 107 PHE A C 1
ATOM 874 O O . PHE A 1 107 ? 9.341 -8.817 -16.435 1.00 92.44 107 PHE A O 1
ATOM 881 N N . ALA A 1 108 ? 7.352 -9.122 -17.429 1.00 88.69 108 ALA A N 1
ATOM 882 C CA . ALA A 1 108 ? 7.369 -10.581 -17.357 1.00 88.69 108 ALA A CA 1
ATOM 883 C C . ALA A 1 108 ? 8.560 -11.229 -18.092 1.00 88.69 108 ALA A C 1
ATOM 885 O O . ALA A 1 108 ? 8.853 -12.397 -17.862 1.00 88.69 108 ALA A O 1
ATOM 886 N N . LYS A 1 109 ? 9.235 -10.506 -19.000 1.00 88.38 109 LYS A N 1
ATOM 887 C CA . LYS A 1 109 ? 10.434 -11.001 -19.699 1.00 88.38 109 LYS A CA 1
ATOM 888 C C . LYS A 1 109 ? 11.735 -10.602 -19.008 1.00 88.38 109 LYS A C 1
ATOM 890 O O . LYS A 1 109 ? 12.792 -11.128 -19.343 1.00 88.38 109 LYS A O 1
ATOM 895 N N . GLU A 1 110 ? 11.678 -9.619 -18.122 1.00 88.44 110 GLU A N 1
ATOM 896 C CA . GLU A 1 110 ? 12.840 -8.960 -17.550 1.00 88.44 110 GLU A CA 1
ATOM 897 C C . GLU A 1 110 ? 13.141 -9.489 -16.168 1.00 88.44 110 GLU A C 1
ATOM 899 O O . GLU A 1 110 ? 14.317 -9.632 -15.845 1.00 88.44 110 GLU A O 1
ATOM 904 N N . PHE A 1 111 ? 12.109 -9.766 -15.378 1.00 91.44 111 PHE A N 1
ATOM 905 C CA . PHE A 1 111 ? 12.253 -10.348 -14.055 1.00 91.44 111 PHE A CA 1
ATOM 906 C C . PHE A 1 111 ? 12.155 -11.868 -14.114 1.00 91.44 111 PHE A C 1
ATOM 908 O O . PHE A 1 111 ? 11.368 -12.420 -14.885 1.00 91.44 111 PHE A O 1
ATOM 915 N N . ASP A 1 112 ? 12.974 -12.537 -13.307 1.00 92.44 112 ASP A N 1
ATOM 916 C CA . ASP A 1 112 ? 12.751 -13.946 -13.011 1.00 92.44 112 ASP A CA 1
ATOM 917 C C . ASP A 1 112 ? 11.529 -14.117 -12.086 1.00 92.44 112 ASP A C 1
ATOM 919 O O . ASP A 1 112 ? 10.907 -13.148 -11.638 1.00 92.44 112 ASP A O 1
ATOM 923 N N . LEU A 1 113 ? 11.134 -15.369 -11.846 1.00 92.00 113 LEU A N 1
ATOM 924 C CA . LEU A 1 113 ? 9.948 -15.669 -11.045 1.00 92.00 113 LEU A CA 1
ATOM 925 C C . LEU A 1 113 ? 10.083 -15.168 -9.598 1.00 92.00 113 LEU A C 1
ATOM 927 O O . LEU A 1 113 ? 9.097 -14.705 -9.023 1.00 92.00 113 LEU A O 1
ATOM 931 N N . ASP A 1 114 ? 11.286 -15.234 -9.029 1.00 92.44 114 ASP A N 1
ATOM 932 C CA . ASP A 1 114 ? 11.553 -14.855 -7.641 1.00 92.44 114 ASP A CA 1
ATOM 933 C C . ASP A 1 114 ? 11.556 -13.329 -7.478 1.00 92.44 114 ASP A C 1
ATOM 935 O O . ASP A 1 114 ? 10.966 -12.799 -6.541 1.00 92.44 114 ASP A O 1
ATOM 939 N N . GLU A 1 115 ? 12.144 -12.604 -8.427 1.00 92.38 115 GLU A N 1
ATOM 940 C CA . GLU A 1 115 ? 12.121 -11.147 -8.532 1.00 92.38 115 GLU A CA 1
ATOM 941 C C . GLU A 1 115 ? 10.693 -10.630 -8.728 1.00 92.38 115 GLU A C 1
ATOM 943 O O . GLU A 1 115 ? 10.271 -9.683 -8.061 1.00 92.38 115 GLU A O 1
ATOM 948 N N . PHE A 1 116 ? 9.924 -11.265 -9.616 1.00 93.44 116 PHE A N 1
ATOM 949 C CA . PHE A 1 116 ? 8.525 -10.909 -9.844 1.00 93.44 116 PHE A CA 1
ATOM 950 C C . PHE A 1 116 ? 7.682 -11.135 -8.585 1.00 93.44 116 PHE A C 1
ATOM 952 O O . PHE A 1 116 ? 6.841 -10.301 -8.224 1.00 93.44 116 PHE A O 1
ATOM 959 N N . LYS A 1 117 ? 7.930 -12.251 -7.892 1.00 93.44 117 LYS A N 1
ATOM 960 C CA . LYS A 1 117 ? 7.301 -12.554 -6.612 1.00 93.44 117 LYS A CA 1
ATOM 961 C C . LYS A 1 117 ? 7.698 -11.540 -5.541 1.00 93.44 117 LYS A C 1
ATOM 963 O O . LYS A 1 117 ? 6.813 -11.038 -4.869 1.00 93.44 117 LYS A O 1
ATOM 968 N N . ALA A 1 118 ? 8.969 -11.161 -5.438 1.00 93.62 118 ALA A N 1
ATOM 969 C CA . ALA A 1 118 ? 9.439 -10.194 -4.449 1.00 93.62 118 ALA A CA 1
ATOM 970 C C . ALA A 1 118 ? 8.782 -8.811 -4.608 1.00 93.62 118 ALA A C 1
ATOM 972 O O . ALA A 1 118 ? 8.395 -8.204 -3.610 1.00 93.62 118 ALA A O 1
ATOM 973 N N . ILE A 1 119 ? 8.601 -8.318 -5.844 1.00 93.81 119 ILE A N 1
ATOM 974 C CA . ILE A 1 119 ? 7.846 -7.071 -6.070 1.00 93.81 119 ILE A CA 1
ATOM 975 C C . ILE A 1 119 ? 6.379 -7.260 -5.670 1.00 93.81 119 ILE A C 1
ATOM 977 O O . ILE A 1 119 ? 5.806 -6.408 -4.996 1.00 93.81 119 ILE A O 1
ATOM 981 N N . SER A 1 120 ? 5.770 -8.381 -6.054 1.00 94.06 120 SER A N 1
ATOM 982 C CA . SER A 1 120 ? 4.366 -8.655 -5.727 1.00 94.06 120 SER A CA 1
ATOM 983 C C . SER A 1 120 ? 4.139 -8.751 -4.217 1.00 94.06 120 SER A C 1
ATOM 985 O O . SER A 1 120 ? 3.210 -8.140 -3.700 1.00 94.06 120 SER A O 1
ATOM 987 N N . ASP A 1 121 ? 5.017 -9.450 -3.501 1.00 94.50 121 ASP A N 1
ATOM 988 C CA . ASP A 1 121 ? 4.972 -9.601 -2.048 1.00 94.50 121 ASP A CA 1
ATOM 989 C C . ASP A 1 121 ? 5.187 -8.253 -1.340 1.00 94.50 121 ASP A C 1
ATOM 991 O O . ASP A 1 121 ? 4.521 -7.980 -0.341 1.00 94.50 121 ASP A O 1
ATOM 995 N N . PHE A 1 122 ? 6.038 -7.370 -1.880 1.00 94.62 122 PHE A N 1
ATOM 996 C CA . PHE A 1 122 ? 6.183 -5.996 -1.388 1.00 94.62 122 PHE A CA 1
ATOM 997 C C . PHE A 1 122 ? 4.869 -5.214 -1.486 1.00 94.62 122 PHE A C 1
ATOM 999 O O . PHE A 1 122 ? 4.404 -4.693 -0.475 1.00 94.62 122 PHE A O 1
ATOM 1006 N N . TYR A 1 123 ? 4.238 -5.177 -2.665 1.00 94.62 123 TYR A N 1
ATOM 1007 C CA . TYR A 1 123 ? 2.971 -4.460 -2.849 1.00 94.62 123 TYR A CA 1
ATOM 1008 C C . TYR A 1 123 ? 1.844 -5.059 -1.997 1.00 94.62 123 TYR A C 1
ATOM 1010 O O . TYR A 1 123 ? 1.130 -4.313 -1.338 1.00 94.62 123 TYR A O 1
ATOM 1018 N N . ASN A 1 124 ? 1.748 -6.389 -1.913 1.00 93.62 124 ASN A N 1
ATOM 1019 C CA . ASN A 1 124 ? 0.779 -7.062 -1.042 1.00 93.62 124 ASN A CA 1
ATOM 1020 C C . ASN A 1 124 ? 0.992 -6.706 0.439 1.00 93.62 124 ASN A C 1
ATOM 1022 O O . ASN A 1 124 ? 0.034 -6.521 1.185 1.00 93.62 124 ASN A O 1
ATOM 1026 N N . THR A 1 125 ? 2.249 -6.609 0.881 1.00 93.62 125 THR A N 1
ATOM 1027 C CA . THR A 1 125 ? 2.570 -6.208 2.258 1.00 93.62 125 THR A CA 1
ATOM 1028 C C . THR A 1 125 ? 2.191 -4.750 2.496 1.00 93.62 125 THR A C 1
ATOM 1030 O O . THR A 1 125 ? 1.623 -4.433 3.538 1.00 93.62 125 THR A O 1
ATOM 1033 N N . CYS A 1 126 ? 2.450 -3.863 1.534 1.00 93.81 126 CYS A N 1
ATOM 1034 C CA . CYS A 1 126 ? 2.009 -2.474 1.608 1.00 93.81 126 CYS A CA 1
ATOM 1035 C C . CYS A 1 126 ? 0.477 -2.350 1.659 1.00 93.81 126 CYS A C 1
ATOM 1037 O O . CYS A 1 126 ? -0.009 -1.567 2.466 1.00 93.81 126 CYS A O 1
ATOM 1039 N N . ASP A 1 127 ? -0.275 -3.155 0.900 1.00 93.38 127 ASP A N 1
ATOM 1040 C CA . ASP A 1 127 ? -1.746 -3.186 0.966 1.00 93.38 127 ASP A CA 1
ATOM 1041 C C . ASP A 1 127 ? -2.246 -3.615 2.361 1.00 93.38 127 ASP A C 1
ATOM 1043 O O . ASP A 1 127 ? -3.192 -3.038 2.897 1.00 93.38 127 ASP A O 1
ATOM 1047 N N . ILE A 1 128 ? -1.584 -4.593 2.995 1.00 93.12 128 ILE A N 1
ATOM 1048 C CA . ILE A 1 128 ? -1.889 -4.998 4.380 1.00 93.12 128 ILE A CA 1
ATOM 1049 C C . ILE A 1 128 ? -1.606 -3.853 5.358 1.00 93.12 128 ILE A C 1
ATOM 1051 O O . ILE A 1 128 ? -2.387 -3.622 6.282 1.00 93.12 128 ILE A O 1
ATOM 1055 N N . ILE A 1 129 ? -0.485 -3.145 5.186 1.00 92.88 129 ILE A N 1
ATOM 1056 C CA . ILE A 1 129 ? -0.149 -1.994 6.032 1.00 92.88 129 ILE A CA 1
ATOM 1057 C C . ILE A 1 129 ? -1.198 -0.892 5.853 1.00 92.88 129 ILE A C 1
ATOM 1059 O O . ILE A 1 129 ? -1.638 -0.338 6.855 1.00 92.88 129 ILE A O 1
ATOM 1063 N N . GLU A 1 130 ? -1.636 -0.619 4.624 1.00 92.38 130 GLU A N 1
ATOM 1064 C CA . GLU A 1 130 ? -2.657 0.387 4.314 1.00 92.38 130 GLU A CA 1
ATOM 1065 C C . GLU A 1 130 ? -3.993 0.083 5.012 1.00 92.38 130 GLU A C 1
ATOM 1067 O O . GLU A 1 130 ? -4.516 0.939 5.719 1.00 92.38 130 GLU A O 1
ATOM 1072 N N . ASP A 1 131 ? -4.501 -1.153 4.917 1.00 91.31 131 ASP A N 1
ATOM 1073 C CA . ASP A 1 131 ? -5.739 -1.570 5.604 1.00 91.31 131 ASP A CA 1
ATOM 1074 C C . ASP A 1 131 ? -5.626 -1.407 7.129 1.00 91.31 131 ASP A C 1
ATOM 1076 O O . ASP A 1 131 ? -6.558 -0.960 7.804 1.00 91.31 131 ASP A O 1
ATOM 1080 N N . LEU A 1 132 ? -4.465 -1.730 7.702 1.00 90.44 132 LEU A N 1
ATOM 1081 C CA . LEU A 1 132 ? -4.234 -1.558 9.133 1.00 90.44 132 LEU A CA 1
ATOM 1082 C C . LEU A 1 132 ? -4.099 -0.082 9.538 1.00 90.44 132 LEU A C 1
ATOM 1084 O O . LEU A 1 132 ? -4.586 0.290 10.609 1.00 90.44 132 LEU A O 1
ATOM 1088 N N . VAL A 1 133 ? -3.469 0.749 8.703 1.00 90.44 133 VAL A N 1
ATOM 1089 C CA . VAL A 1 133 ? -3.379 2.206 8.880 1.00 90.44 133 VAL A CA 1
ATOM 1090 C C . VAL A 1 133 ? -4.771 2.827 8.830 1.00 90.44 133 VAL A C 1
ATOM 1092 O O . VAL A 1 133 ? -5.124 3.579 9.734 1.00 90.44 133 VAL A O 1
ATOM 1095 N N . GLU A 1 134 ? -5.596 2.469 7.847 1.00 89.81 134 GLU A N 1
ATOM 1096 C CA . GLU A 1 134 ? -6.959 2.984 7.708 1.00 89.81 134 GLU A CA 1
ATOM 1097 C C . GLU A 1 134 ? -7.818 2.624 8.926 1.00 89.81 134 GLU A C 1
ATOM 1099 O O . GLU A 1 134 ? -8.495 3.482 9.502 1.00 89.81 134 GLU A O 1
ATOM 1104 N N . ARG A 1 135 ? -7.751 1.366 9.380 1.00 87.25 135 ARG A N 1
ATOM 1105 C CA . ARG A 1 135 ? -8.460 0.914 10.587 1.00 87.25 135 ARG A CA 1
ATOM 1106 C C . ARG A 1 135 ? -7.980 1.625 11.841 1.00 87.25 135 ARG A C 1
ATOM 1108 O O . ARG A 1 135 ? -8.796 1.927 12.710 1.00 87.25 135 ARG A O 1
ATOM 1115 N N . GLN A 1 136 ? -6.676 1.868 11.949 1.00 86.69 136 GLN A N 1
ATOM 1116 C CA . GLN A 1 136 ? -6.106 2.614 13.061 1.00 86.69 136 GLN A CA 1
ATOM 1117 C C . GLN A 1 136 ? -6.564 4.075 13.014 1.00 86.69 136 GLN A C 1
ATOM 1119 O O . GLN A 1 136 ? -7.096 4.573 13.993 1.00 86.69 136 GLN A O 1
ATOM 1124 N N . ASN A 1 137 ? -6.450 4.772 11.891 1.00 87.75 137 ASN A N 1
ATOM 1125 C CA . ASN A 1 137 ? -6.823 6.186 11.821 1.00 87.75 137 ASN A CA 1
ATOM 1126 C C . ASN A 1 137 ? -8.323 6.408 12.075 1.00 87.75 137 ASN A C 1
ATOM 1128 O O . ASN A 1 137 ? -8.713 7.385 12.715 1.00 87.75 137 ASN A O 1
ATOM 1132 N N . ASN A 1 138 ? -9.169 5.468 11.649 1.00 86.56 138 ASN A N 1
ATOM 1133 C CA . ASN A 1 138 ? -10.619 5.566 11.797 1.00 86.56 138 ASN A CA 1
ATOM 1134 C C . ASN A 1 138 ? -11.176 4.893 13.066 1.00 86.56 138 ASN A C 1
ATOM 11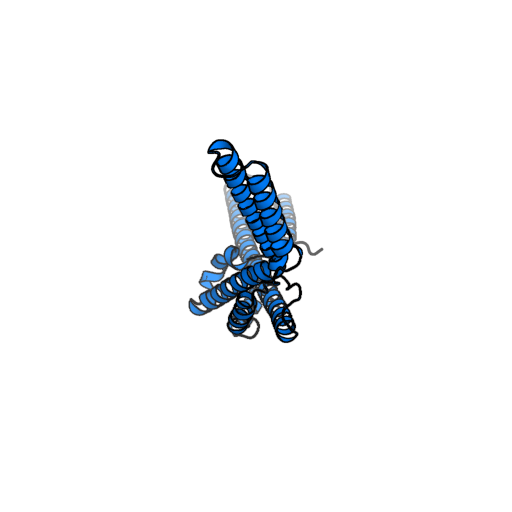36 O O . ASN A 1 138 ? -12.394 4.889 13.259 1.00 86.56 138 ASN A O 1
ATOM 1140 N N . PHE A 1 139 ? -10.337 4.342 13.959 1.00 83.31 139 PHE A N 1
ATOM 1141 C CA . PHE A 1 139 ? -10.833 3.538 15.089 1.00 83.31 139 PHE A CA 1
ATOM 1142 C C . PHE A 1 139 ? -11.782 4.324 16.000 1.00 83.31 139 PHE A C 1
ATOM 1144 O O . PHE A 1 139 ? -12.748 3.757 16.504 1.00 83.31 139 PHE A O 1
ATOM 1151 N N . VAL A 1 140 ? -11.520 5.619 16.217 1.00 80.44 140 VAL A N 1
ATOM 1152 C CA . VAL A 1 140 ? -12.344 6.471 17.089 1.00 80.44 140 VAL A CA 1
ATOM 1153 C C . VAL A 1 140 ? -13.753 6.600 16.520 1.00 80.44 140 VAL A C 1
ATOM 1155 O O . VAL A 1 140 ? -14.726 6.456 17.258 1.00 80.44 140 VAL A O 1
ATOM 1158 N N . TRP A 1 141 ? -13.862 6.812 15.206 1.00 83.31 141 TRP A N 1
ATOM 1159 C CA . TRP A 1 141 ? -15.141 6.909 14.510 1.00 83.31 141 TRP A CA 1
ATOM 1160 C C . TRP A 1 141 ? -15.892 5.582 14.537 1.00 83.31 141 TRP A C 1
ATOM 1162 O O . TRP A 1 141 ? -17.049 5.560 14.950 1.00 83.31 141 TRP A O 1
ATOM 1172 N N . PHE A 1 142 ? -15.225 4.471 14.211 1.00 82.88 142 PHE A N 1
ATOM 1173 C CA . PHE A 1 142 ? -15.840 3.142 14.275 1.00 82.88 142 PHE A CA 1
ATOM 1174 C C . PHE A 1 142 ? -16.300 2.782 15.691 1.00 82.88 142 PHE A C 1
ATOM 1176 O O . PHE A 1 142 ? -17.416 2.300 15.881 1.00 82.88 142 PHE A O 1
ATOM 1183 N N . ALA A 1 143 ? -15.475 3.046 16.706 1.00 82.06 143 ALA A N 1
ATOM 1184 C CA . ALA A 1 143 ? -15.826 2.777 18.095 1.00 82.06 143 ALA A CA 1
ATOM 1185 C C . ALA A 1 143 ? -17.003 3.645 18.563 1.00 82.06 143 ALA A C 1
ATOM 1187 O O . ALA A 1 143 ? -17.888 3.146 19.258 1.00 82.06 143 ALA A O 1
ATOM 1188 N N . ALA A 1 144 ? -17.035 4.925 18.182 1.00 84.12 144 ALA A N 1
ATOM 1189 C CA . ALA A 1 144 ? -18.146 5.819 18.494 1.00 84.12 144 ALA A CA 1
ATOM 1190 C C . ALA A 1 144 ? -19.446 5.372 17.807 1.00 84.12 144 ALA A C 1
ATOM 1192 O O . ALA A 1 144 ? -20.499 5.338 18.445 1.00 84.12 144 ALA A O 1
ATOM 1193 N N . GLU A 1 145 ? -19.374 4.976 16.536 1.00 87.25 145 GLU A N 1
ATOM 1194 C CA . GLU A 1 145 ? -20.530 4.526 15.763 1.00 87.25 145 GLU A CA 1
ATOM 1195 C C . GLU A 1 145 ? -21.112 3.214 16.309 1.00 87.25 145 GLU A C 1
ATOM 1197 O O . GLU A 1 145 ? -22.315 3.129 16.560 1.00 87.25 145 GLU A O 1
ATOM 1202 N N . GLU A 1 146 ? -20.278 2.205 16.571 1.00 86.56 146 GLU A N 1
ATOM 1203 C CA . GLU A 1 146 ? -20.735 0.922 17.121 1.00 86.56 146 GLU A CA 1
ATOM 1204 C C . GLU A 1 146 ? -21.299 1.063 18.540 1.00 86.56 146 GLU A C 1
ATOM 1206 O O . GLU A 1 146 ? -22.282 0.405 18.906 1.00 86.56 146 GLU A O 1
ATOM 1211 N N . ARG A 1 147 ? -20.742 1.983 19.335 1.00 85.12 147 ARG A N 1
ATOM 1212 C CA . ARG A 1 147 ? -21.313 2.364 20.633 1.00 85.12 147 ARG A CA 1
ATOM 1213 C C . ARG A 1 147 ? -22.687 2.986 20.487 1.00 85.12 147 ARG A C 1
ATOM 1215 O O . ARG A 1 147 ? -23.609 2.552 21.173 1.00 85.12 147 ARG A O 1
ATOM 1222 N N . ALA A 1 148 ? -22.835 3.956 19.589 1.00 87.50 148 ALA A N 1
ATOM 1223 C CA . ALA A 1 148 ? -24.112 4.612 19.342 1.00 87.50 148 ALA A CA 1
ATOM 1224 C C . ALA A 1 148 ? -25.174 3.608 18.868 1.00 87.50 148 ALA A C 1
ATOM 1226 O O . ALA A 1 148 ? -26.275 3.583 19.418 1.00 87.50 148 ALA A O 1
ATOM 1227 N N . LYS A 1 149 ? -24.829 2.720 17.925 1.00 91.31 149 LYS A N 1
ATOM 1228 C CA . LYS A 1 149 ? -25.715 1.641 17.455 1.00 91.31 149 LYS A CA 1
ATOM 1229 C C . LYS A 1 149 ? -26.139 0.712 18.589 1.00 91.31 149 LYS A C 1
ATOM 1231 O O . LYS A 1 149 ? -27.322 0.405 18.731 1.00 91.31 149 LYS A O 1
ATOM 1236 N N . THR A 1 150 ? -25.191 0.280 19.419 1.00 91.19 150 THR A N 1
ATOM 1237 C CA . THR A 1 150 ? -25.479 -0.621 20.543 1.00 91.19 150 THR A CA 1
ATOM 1238 C C . THR A 1 150 ? -26.368 0.052 21.584 1.00 91.19 150 THR A C 1
ATOM 1240 O O . THR A 1 150 ? -27.343 -0.555 22.027 1.00 91.19 150 THR A O 1
ATOM 1243 N N . ALA A 1 151 ? -26.084 1.309 21.934 1.00 90.62 151 ALA A N 1
ATOM 1244 C CA . ALA A 1 151 ? -26.904 2.083 22.858 1.00 90.62 151 ALA A CA 1
ATOM 1245 C C . ALA A 1 151 ? -28.333 2.251 22.324 1.00 90.62 151 ALA A C 1
ATOM 1247 O O . ALA A 1 151 ? -29.291 1.963 23.034 1.00 90.62 151 ALA A O 1
ATOM 1248 N N . GLN A 1 152 ? -28.494 2.627 21.052 1.00 92.50 152 GLN A N 1
ATOM 1249 C CA . GLN A 1 152 ? -29.809 2.752 20.416 1.00 92.50 152 GLN A CA 1
ATOM 1250 C C . GLN A 1 152 ? -30.581 1.427 20.399 1.00 92.50 152 GLN A C 1
ATOM 1252 O O . GLN A 1 152 ? -31.779 1.422 20.679 1.00 92.50 152 GLN A O 1
ATOM 1257 N N . ARG A 1 153 ? -29.909 0.301 20.123 1.00 95.19 153 ARG A N 1
ATOM 1258 C CA . ARG A 1 153 ? -30.524 -1.034 20.178 1.00 95.19 153 ARG A CA 1
ATOM 1259 C C . ARG A 1 153 ? -31.048 -1.348 21.579 1.00 95.19 153 ARG A C 1
ATOM 1261 O O . ARG A 1 153 ? -32.210 -1.717 21.714 1.00 95.19 153 ARG A O 1
ATOM 1268 N N . LEU A 1 154 ? -30.215 -1.165 22.605 1.00 94.56 154 LEU A N 1
ATOM 1269 C CA . LEU A 1 154 ? -30.593 -1.413 23.999 1.00 94.56 154 LEU A CA 1
ATOM 1270 C C . LEU A 1 154 ? -31.746 -0.507 24.446 1.00 94.56 154 LEU A C 1
ATOM 1272 O O . LEU A 1 154 ? -32.693 -0.984 25.062 1.00 94.56 154 LEU A O 1
ATOM 1276 N N . LEU A 1 155 ? -31.711 0.776 24.072 1.00 92.94 155 LEU A N 1
ATOM 1277 C CA . LEU A 1 155 ? -32.803 1.722 24.320 1.00 92.94 155 LEU A CA 1
ATOM 1278 C C . LEU A 1 155 ? -34.114 1.295 23.633 1.00 92.94 155 LEU A C 1
ATOM 1280 O O . LEU A 1 155 ? -35.199 1.469 24.190 1.00 92.94 155 LEU A O 1
ATOM 1284 N N . GLY A 1 156 ? -34.029 0.714 22.436 1.00 94.31 156 GLY A N 1
ATOM 1285 C CA . GLY A 1 156 ? -35.175 0.121 21.750 1.00 94.31 156 GLY A CA 1
ATOM 1286 C C . GLY A 1 156 ? -35.734 -1.102 22.483 1.00 94.31 156 GLY A C 1
ATOM 1287 O O . GLY A 1 156 ? -36.950 -1.225 22.625 1.00 94.31 156 GLY A O 1
ATOM 1288 N N . GLU A 1 157 ? -34.864 -1.978 22.988 1.00 95.00 157 GLU A N 1
ATOM 1289 C CA . GLU A 1 157 ? -35.242 -3.187 23.734 1.00 95.00 157 GLU A CA 1
ATOM 1290 C C . GLU A 1 157 ? -35.979 -2.856 25.036 1.00 95.00 157 GLU A C 1
ATOM 1292 O O . GLU A 1 157 ? -37.073 -3.382 25.253 1.00 95.00 157 GLU A O 1
ATOM 1297 N N . ILE A 1 158 ? -35.463 -1.920 25.840 1.00 94.50 158 ILE A N 1
ATOM 1298 C CA . ILE A 1 158 ? -36.144 -1.484 27.073 1.00 94.50 158 ILE A CA 1
ATOM 1299 C C . ILE A 1 158 ? -37.487 -0.805 26.778 1.00 94.50 158 ILE A C 1
ATOM 1301 O O . ILE A 1 158 ? -38.437 -0.941 27.544 1.00 94.50 158 ILE A O 1
ATOM 1305 N N . ASN A 1 159 ? -37.611 -0.100 25.646 1.00 93.00 159 ASN A N 1
ATOM 1306 C CA . ASN A 1 159 ? -38.876 0.514 25.251 1.00 93.00 159 ASN A CA 1
ATOM 1307 C C . ASN A 1 159 ? -39.916 -0.550 24.862 1.00 93.00 159 ASN A C 1
ATOM 1309 O O . ASN A 1 159 ? -41.087 -0.427 25.220 1.00 93.00 159 ASN A O 1
ATOM 1313 N N . LEU A 1 160 ? -39.502 -1.613 24.167 1.00 94.00 160 LEU A N 1
ATOM 1314 C CA . LEU A 1 160 ? -40.377 -2.750 23.866 1.00 94.00 160 LEU A CA 1
ATOM 1315 C C . LEU A 1 160 ? -40.783 -3.511 25.134 1.00 94.00 160 LEU A C 1
ATOM 1317 O O . LEU A 1 160 ? -41.932 -3.941 25.246 1.00 94.00 160 LEU A O 1
ATOM 1321 N N . GLU A 1 161 ? -39.866 -3.679 26.088 1.00 91.44 161 GLU A N 1
ATOM 1322 C CA . GLU A 1 161 ? -40.162 -4.296 27.383 1.00 91.44 161 GLU A CA 1
ATOM 1323 C C . GLU A 1 161 ? -41.162 -3.463 28.189 1.00 91.44 161 GLU A C 1
ATOM 1325 O O . GLU A 1 161 ? -42.165 -4.002 28.651 1.00 91.44 161 GLU A O 1
ATOM 1330 N N . PHE A 1 162 ? -40.963 -2.145 28.260 1.00 91.44 162 PHE A N 1
ATOM 1331 C CA . PHE A 1 162 ? -41.907 -1.224 28.887 1.00 91.44 162 PHE A CA 1
ATOM 1332 C C . PHE A 1 162 ? -43.309 -1.331 28.268 1.00 91.44 162 PHE A C 1
ATOM 1334 O O . PHE A 1 162 ? -44.295 -1.497 28.985 1.00 91.44 162 PHE A O 1
ATOM 1341 N N . GLN A 1 163 ? -43.413 -1.311 26.935 1.00 89.56 163 GLN A N 1
ATOM 1342 C CA . GLN A 1 163 ? -44.697 -1.478 26.243 1.00 89.56 163 GLN A CA 1
ATOM 1343 C C . GLN A 1 163 ? -45.362 -2.822 26.569 1.00 89.56 163 GLN A C 1
ATOM 1345 O O . GLN A 1 163 ? -46.579 -2.881 26.754 1.00 89.56 163 GLN A O 1
ATOM 1350 N N . ARG A 1 164 ? -44.572 -3.898 26.671 1.00 90.50 164 ARG A N 1
ATOM 1351 C CA . ARG A 1 164 ? -45.061 -5.231 27.035 1.00 90.50 164 ARG A CA 1
ATOM 1352 C C . ARG A 1 164 ? -45.568 -5.279 28.475 1.00 90.50 164 ARG A C 1
ATOM 1354 O O . ARG A 1 164 ? -46.620 -5.867 28.702 1.00 90.50 164 ARG A O 1
ATOM 1361 N N . ASP A 1 165 ? -44.864 -4.662 29.417 1.00 88.25 165 ASP A N 1
ATOM 1362 C CA . ASP A 1 165 ? -45.257 -4.628 30.829 1.00 88.25 165 ASP A CA 1
ATOM 1363 C C . ASP A 1 165 ? -46.560 -3.859 31.055 1.00 88.25 165 ASP A C 1
ATOM 1365 O O . ASP A 1 165 ? -47.416 -4.306 31.820 1.00 88.25 165 ASP A O 1
ATOM 1369 N N . ILE A 1 166 ? -46.748 -2.751 30.331 1.00 87.38 166 ILE A N 1
ATOM 1370 C CA . ILE A 1 166 ? -48.007 -1.999 30.334 1.00 87.38 166 ILE A CA 1
ATOM 1371 C C . ILE A 1 166 ? -49.143 -2.823 29.711 1.00 87.38 166 ILE A C 1
ATOM 1373 O O . ILE A 1 166 ? -50.245 -2.858 30.257 1.00 87.38 166 ILE A O 1
ATOM 1377 N N . PHE A 1 167 ? -48.891 -3.502 28.588 1.00 88.62 167 PHE A N 1
ATOM 1378 C CA . PHE A 1 167 ? -49.907 -4.297 27.892 1.00 88.62 167 PHE A CA 1
ATOM 1379 C C . PHE A 1 167 ? -50.337 -5.542 28.684 1.00 88.62 167 PHE A C 1
ATOM 1381 O O . PHE A 1 167 ? -51.530 -5.810 28.815 1.00 88.62 167 PHE A O 1
ATOM 1388 N N . ASN A 1 168 ? -49.377 -6.284 29.239 1.00 89.62 168 ASN A N 1
ATOM 1389 C CA . ASN A 1 168 ? -49.626 -7.517 29.990 1.00 89.62 168 ASN A CA 1
ATOM 1390 C C . ASN A 1 168 ? -50.045 -7.270 31.447 1.00 89.62 168 ASN A C 1
ATOM 1392 O O . ASN A 1 168 ? -50.372 -8.230 32.142 1.00 89.62 168 ASN A O 1
ATOM 1396 N N . GLN A 1 169 ? -50.021 -6.016 31.916 1.00 81.94 169 GLN A N 1
ATOM 1397 C CA . GLN A 1 169 ? -50.279 -5.639 33.313 1.00 81.94 169 GLN A CA 1
ATOM 1398 C C . GLN A 1 169 ? -49.377 -6.387 34.313 1.00 81.94 169 GLN A C 1
ATOM 1400 O O . GLN A 1 169 ? -49.761 -6.613 35.460 1.00 81.94 169 GLN A O 1
ATOM 1405 N N . THR A 1 170 ? -48.170 -6.781 33.889 1.00 75.06 170 THR A N 1
ATOM 1406 C CA . THR A 1 170 ? -47.203 -7.495 34.738 1.00 75.06 170 THR A CA 1
ATOM 1407 C C . THR A 1 170 ? -46.733 -6.632 35.911 1.00 75.06 170 THR A C 1
ATOM 1409 O O . THR A 1 170 ? -46.427 -7.152 36.981 1.00 75.06 170 THR A O 1
ATOM 1412 N N . HIS A 1 171 ? -46.704 -5.312 35.712 1.00 76.50 171 HIS A N 1
ATOM 1413 C CA . HIS A 1 171 ? -46.305 -4.302 36.687 1.00 76.50 171 HIS A CA 1
ATOM 1414 C C . HIS A 1 171 ? -47.341 -3.170 36.735 1.00 76.50 171 HIS A C 1
ATOM 1416 O O . HIS A 1 171 ? -48.093 -2.957 35.781 1.00 76.50 171 HIS A O 1
ATOM 1422 N N . THR A 1 172 ? -47.377 -2.407 37.832 1.00 82.62 172 THR A N 1
ATOM 1423 C CA . THR A 1 172 ? -48.176 -1.172 37.854 1.00 82.62 172 THR A CA 1
ATOM 1424 C C . THR A 1 172 ? -47.560 -0.146 36.895 1.00 82.62 172 THR A C 1
ATOM 1426 O O . THR A 1 172 ? -46.337 -0.114 36.747 1.00 82.62 172 THR A O 1
ATOM 1429 N N . PRO A 1 173 ? -48.355 0.738 36.265 1.00 81.44 173 PRO A N 1
ATOM 1430 C CA . PRO A 1 173 ? -47.826 1.733 35.328 1.00 81.44 173 PRO A CA 1
ATOM 1431 C C . PRO A 1 173 ? -46.695 2.593 35.912 1.00 81.44 173 PRO A C 1
ATOM 1433 O O . PRO A 1 173 ? -45.726 2.906 35.228 1.00 81.44 173 PRO A O 1
ATOM 1436 N N . GLU A 1 174 ? -46.782 2.920 37.202 1.00 86.00 174 GLU A N 1
ATOM 1437 C CA . GLU A 1 174 ? -45.766 3.694 37.921 1.00 86.00 174 GLU A CA 1
ATOM 1438 C C . GLU A 1 174 ? -44.460 2.913 38.115 1.00 86.00 174 GLU A C 1
ATOM 1440 O O . GLU A 1 174 ? -43.380 3.464 37.905 1.00 86.00 174 GLU A O 1
ATOM 1445 N N . THR A 1 175 ? -44.541 1.623 38.459 1.00 86.25 175 THR A N 1
ATOM 1446 C CA . THR A 1 175 ? -43.348 0.778 38.644 1.00 86.25 175 THR A CA 1
ATOM 1447 C C . THR A 1 175 ? -42.673 0.457 37.311 1.00 86.25 175 THR A C 1
ATOM 1449 O O . THR A 1 175 ? -41.448 0.533 37.219 1.00 86.25 175 THR A O 1
ATOM 1452 N N . ALA A 1 176 ? -43.451 0.212 36.252 1.00 83.88 176 ALA A N 1
ATOM 1453 C CA . ALA A 1 176 ? -42.939 0.046 34.892 1.00 83.88 176 ALA A CA 1
ATOM 1454 C C . ALA A 1 176 ? -42.229 1.317 34.387 1.00 83.88 176 ALA A C 1
ATOM 1456 O O . ALA A 1 176 ? -41.138 1.239 33.821 1.00 83.88 176 ALA A O 1
ATOM 1457 N N . GLN A 1 177 ? -42.802 2.500 34.643 1.00 89.62 177 GLN A N 1
ATOM 1458 C CA . GLN A 1 177 ? -42.198 3.777 34.253 1.00 89.62 177 GLN A CA 1
ATOM 1459 C C . GLN A 1 177 ? -40.906 4.069 35.028 1.00 89.62 177 GLN A C 1
ATOM 1461 O O . GLN A 1 177 ? -39.937 4.562 34.447 1.00 89.62 177 GLN A O 1
ATOM 1466 N N . GLN A 1 178 ? -40.875 3.775 36.332 1.00 90.94 178 GLN A N 1
ATOM 1467 C CA . GLN A 1 178 ? -39.669 3.928 37.149 1.00 90.94 178 GLN A CA 1
ATOM 1468 C C . GLN A 1 178 ? -38.545 3.009 36.667 1.00 90.94 178 GLN A C 1
ATOM 1470 O O . GLN A 1 178 ? -37.424 3.482 36.486 1.00 90.94 178 GLN A O 1
ATOM 1475 N N . LYS A 1 179 ? -38.854 1.734 36.394 1.00 90.69 179 LYS A N 1
ATOM 1476 C CA . LYS A 1 179 ? -37.899 0.769 35.832 1.00 90.69 179 LYS A CA 1
ATOM 1477 C C . LYS A 1 179 ? -37.339 1.256 34.494 1.00 90.69 179 LYS A C 1
ATOM 1479 O O . LYS A 1 179 ? -36.125 1.356 34.347 1.00 90.69 179 LYS A O 1
ATOM 1484 N N . PHE A 1 180 ? -38.210 1.655 33.564 1.00 92.12 180 PHE A N 1
ATOM 1485 C CA . PHE A 1 180 ? -37.800 2.185 32.260 1.00 92.12 180 PHE A CA 1
ATOM 1486 C C . PHE A 1 180 ? -36.874 3.401 32.386 1.00 92.12 180 PHE A C 1
ATOM 1488 O O . PHE A 1 180 ? -35.831 3.464 31.735 1.00 92.12 180 PHE A O 1
ATOM 1495 N N . ASN A 1 181 ? -37.226 4.368 33.239 1.00 93.19 181 ASN A N 1
ATOM 1496 C CA . ASN A 1 181 ? -36.412 5.566 33.432 1.00 93.19 181 ASN A CA 1
ATOM 1497 C C . ASN A 1 181 ? -35.033 5.232 34.020 1.00 93.19 181 ASN A C 1
ATOM 1499 O O . ASN A 1 181 ? -34.039 5.780 33.545 1.00 93.19 181 ASN A O 1
ATOM 1503 N N . ALA A 1 182 ? -34.975 4.324 35.000 1.00 93.12 182 ALA A N 1
ATOM 1504 C CA . ALA A 1 182 ? -33.732 3.897 35.636 1.00 93.12 182 ALA A CA 1
ATOM 1505 C C . ALA A 1 182 ? -32.809 3.139 34.664 1.00 93.12 182 ALA A C 1
ATOM 1507 O O . ALA A 1 182 ? -31.609 3.407 34.613 1.00 93.12 182 ALA A O 1
ATOM 1508 N N . GLU A 1 183 ? -33.356 2.228 33.856 1.00 92.94 183 GLU A N 1
ATOM 1509 C CA . GLU A 1 183 ? -32.589 1.488 32.844 1.00 92.94 183 GLU A CA 1
ATOM 1510 C C . GLU A 1 183 ? -32.111 2.396 31.707 1.00 92.94 183 GLU A C 1
ATOM 1512 O O . GLU A 1 183 ? -30.960 2.318 31.277 1.00 92.94 183 GLU A O 1
ATOM 1517 N N . ARG A 1 184 ? -32.958 3.324 31.250 1.00 93.19 184 ARG A N 1
ATOM 1518 C CA . ARG A 1 184 ? -32.569 4.330 30.256 1.00 93.19 184 ARG A CA 1
ATOM 1519 C C . ARG A 1 184 ? -31.413 5.194 30.758 1.00 93.19 184 ARG A C 1
ATOM 1521 O O . ARG A 1 184 ? -30.482 5.469 30.001 1.00 93.19 184 ARG A O 1
ATOM 1528 N N . GLU A 1 185 ? -31.486 5.652 32.004 1.00 92.88 185 GLU A N 1
ATOM 1529 C CA . GLU A 1 185 ? -30.445 6.477 32.618 1.00 92.88 185 GLU A CA 1
ATOM 1530 C C . GLU A 1 185 ? -29.135 5.697 32.776 1.00 92.88 185 GLU A C 1
ATOM 1532 O O . GLU A 1 185 ? -28.079 6.220 32.421 1.00 92.88 185 GLU A O 1
ATOM 1537 N N . SER A 1 186 ? -29.194 4.433 33.211 1.00 90.25 186 SER A N 1
ATOM 1538 C CA . SER A 1 186 ? -27.998 3.596 33.364 1.00 90.25 186 SER A CA 1
ATOM 1539 C C . SER A 1 186 ? -27.300 3.326 32.028 1.00 90.25 186 SER A C 1
ATOM 1541 O O . SER A 1 186 ? -26.080 3.476 31.941 1.00 90.25 186 SER A O 1
ATOM 1543 N N . ILE A 1 187 ? -28.058 3.014 30.968 1.00 89.50 187 ILE A N 1
ATOM 1544 C CA . ILE A 1 187 ? -27.521 2.826 29.613 1.00 89.50 187 ILE A CA 1
ATOM 1545 C C . ILE A 1 187 ? -26.913 4.133 29.112 1.00 89.50 187 ILE A C 1
ATOM 1547 O O . ILE A 1 187 ? -25.774 4.140 28.651 1.00 89.50 187 ILE A O 1
ATOM 1551 N N . THR A 1 188 ? -27.641 5.247 29.225 1.00 87.56 188 THR A N 1
ATOM 1552 C CA . THR A 1 188 ? -27.146 6.546 28.750 1.00 87.56 188 THR A CA 1
ATOM 1553 C C . THR A 1 188 ? -25.821 6.877 29.427 1.00 87.56 188 THR A C 1
ATOM 1555 O O . THR A 1 188 ? -24.827 7.066 28.735 1.00 87.56 188 THR A O 1
ATOM 1558 N N . LYS A 1 189 ? -25.770 6.814 30.761 1.00 88.38 189 LYS A N 1
ATOM 1559 C CA . LYS A 1 189 ? -24.563 7.106 31.538 1.00 88.38 189 LYS A CA 1
ATOM 1560 C C . LYS A 1 189 ? -23.390 6.184 31.191 1.00 88.38 189 LYS A C 1
ATOM 1562 O O . LYS A 1 189 ? -22.270 6.657 31.016 1.00 88.38 189 LYS A O 1
ATOM 1567 N N . TYR A 1 190 ? -23.630 4.880 31.044 1.00 86.44 190 TYR A N 1
ATOM 1568 C CA . TYR A 1 190 ? -22.569 3.927 30.708 1.00 86.44 190 TYR A CA 1
ATOM 1569 C C . TYR A 1 190 ? -21.941 4.206 29.334 1.00 86.44 190 TYR A C 1
ATOM 1571 O O . TYR A 1 190 ? -20.725 4.112 29.171 1.00 86.44 190 TYR A O 1
ATOM 1579 N N . TYR A 1 191 ? -22.762 4.558 28.339 1.00 83.25 191 TYR A N 1
ATOM 1580 C CA . TYR A 1 191 ? -22.297 4.791 26.971 1.00 83.25 191 TYR A CA 1
ATOM 1581 C C . TYR A 1 191 ? -21.823 6.232 26.709 1.00 83.25 191 TYR A C 1
ATOM 1583 O O . TYR A 1 191 ? -21.092 6.427 25.736 1.00 83.25 191 TYR A O 1
ATOM 1591 N N . THR A 1 192 ? -22.186 7.218 27.544 1.00 78.81 192 THR A N 1
ATOM 1592 C CA . THR A 1 192 ? -21.716 8.613 27.421 1.00 78.81 192 THR A CA 1
ATOM 1593 C C . THR A 1 192 ? -20.541 8.951 28.335 1.00 78.81 192 THR A C 1
ATOM 1595 O O . THR A 1 192 ? -19.607 9.605 27.874 1.00 78.81 192 THR A O 1
ATOM 1598 N N . ASP A 1 193 ? -20.556 8.494 29.593 1.00 74.38 193 ASP A N 1
ATOM 1599 C CA . ASP A 1 193 ? -19.676 9.024 30.647 1.00 74.38 193 ASP A CA 1
ATOM 1600 C C . ASP A 1 193 ? -18.648 7.989 31.130 1.00 74.38 193 ASP A C 1
ATOM 1602 O O . ASP A 1 193 ? -17.474 8.316 31.298 1.00 74.38 193 ASP A O 1
ATOM 1606 N N . ASP A 1 194 ? -19.061 6.728 31.302 1.00 65.62 194 ASP A N 1
ATOM 1607 C CA . ASP A 1 194 ? -18.223 5.662 31.887 1.00 65.62 194 ASP A CA 1
ATOM 1608 C C . ASP A 1 194 ? -17.555 4.753 30.828 1.00 65.62 194 ASP A C 1
ATOM 1610 O O . ASP A 1 194 ? -16.960 3.713 31.134 1.00 65.62 194 ASP A O 1
ATOM 1614 N N . GLY A 1 195 ? -17.649 5.123 29.550 1.00 62.34 195 GLY A N 1
ATOM 1615 C CA . GLY A 1 195 ? -17.212 4.285 28.438 1.00 62.34 195 GLY A CA 1
ATOM 1616 C C . GLY A 1 195 ? -15.690 4.100 28.368 1.00 62.34 195 GLY A C 1
ATOM 1617 O O . GLY A 1 195 ? -14.958 5.017 28.012 1.00 62.34 195 GLY A O 1
ATOM 1618 N N . TYR A 1 196 ? -15.202 2.871 28.564 1.00 64.38 196 TYR A N 1
ATOM 1619 C CA . TYR A 1 196 ? -13.780 2.513 28.411 1.00 64.38 196 TYR A CA 1
ATOM 1620 C C . TYR A 1 196 ? -13.233 2.856 27.015 1.00 64.38 196 TYR A C 1
ATOM 1622 O O . TYR A 1 196 ? -13.738 2.334 26.027 1.00 64.38 196 TYR A O 1
ATOM 1630 N N . PHE A 1 197 ? -12.210 3.694 26.874 1.00 61.94 197 PHE A N 1
ATOM 1631 C CA . PHE A 1 197 ? -11.656 3.990 25.547 1.00 61.94 197 PHE A CA 1
ATOM 1632 C C . PHE A 1 197 ? -11.012 2.724 24.953 1.00 61.94 197 PHE A C 1
ATOM 1634 O O . PHE A 1 197 ? -9.979 2.258 25.429 1.00 61.94 197 PHE A O 1
ATOM 1641 N N . TYR A 1 198 ? -11.638 2.130 23.934 1.00 66.31 198 TYR A N 1
ATOM 1642 C CA . TYR A 1 198 ? -11.050 0.996 23.229 1.00 66.31 198 TYR A CA 1
ATOM 1643 C C . TYR A 1 198 ? -9.929 1.512 22.325 1.00 66.31 198 TYR A C 1
ATOM 1645 O O . TYR A 1 198 ? -10.190 2.220 21.355 1.00 66.31 198 TYR A O 1
ATOM 1653 N N . ALA A 1 199 ? -8.687 1.156 22.646 1.00 66.31 199 ALA A N 1
ATOM 1654 C CA . ALA A 1 199 ? -7.547 1.336 21.759 1.00 66.31 199 ALA A CA 1
ATOM 1655 C C . ALA A 1 199 ? -7.232 -0.015 21.091 1.00 66.31 199 ALA A C 1
ATOM 1657 O O . ALA A 1 199 ? -6.944 -0.986 21.802 1.00 66.31 199 ALA A O 1
ATOM 1658 N N . PRO A 1 200 ? -7.292 -0.130 19.751 1.00 70.94 200 PRO A N 1
ATOM 1659 C CA . PRO A 1 200 ? -7.050 -1.392 19.061 1.00 70.94 200 PRO A CA 1
ATOM 1660 C C . PRO A 1 200 ? -5.556 -1.747 19.055 1.00 70.94 200 PRO A C 1
ATOM 1662 O O . PRO A 1 200 ? -4.856 -1.593 18.056 1.00 70.94 200 PRO A O 1
ATOM 1665 N N . GLN A 1 201 ? -5.062 -2.304 20.163 1.00 81.19 201 GLN A N 1
ATOM 1666 C CA . GLN A 1 201 ? -3.673 -2.767 20.278 1.00 81.19 201 GLN A CA 1
ATOM 1667 C C . GLN A 1 201 ? -3.313 -3.792 19.188 1.00 81.19 201 GLN A C 1
ATOM 1669 O O . GLN A 1 201 ? -2.205 -3.789 18.664 1.00 81.19 201 GLN A O 1
ATOM 1674 N N . LYS A 1 202 ? -4.292 -4.603 18.765 1.00 83.62 202 LYS A N 1
ATOM 1675 C CA . LYS A 1 202 ? -4.151 -5.573 17.673 1.00 83.62 202 LYS A CA 1
ATOM 1676 C C . LYS A 1 202 ? -3.759 -4.925 16.339 1.00 83.62 202 LYS A C 1
ATOM 1678 O O . LYS A 1 202 ? -2.986 -5.526 15.598 1.00 83.62 202 LYS A O 1
ATOM 1683 N N . CYS A 1 203 ? -4.273 -3.731 16.029 1.00 84.06 203 CYS A N 1
ATOM 1684 C CA . CYS A 1 203 ? -3.899 -3.016 14.806 1.00 84.06 203 CYS A CA 1
ATOM 1685 C C . CYS A 1 203 ? -2.443 -2.556 14.883 1.00 84.06 203 CYS A C 1
ATOM 1687 O O . CYS A 1 203 ? -1.688 -2.764 13.940 1.00 84.06 203 CYS A O 1
ATOM 1689 N N . LEU A 1 204 ? -2.020 -2.026 16.033 1.00 86.88 204 LEU A N 1
ATOM 1690 C CA . LEU A 1 204 ? -0.636 -1.603 16.259 1.00 86.88 204 LEU A CA 1
ATOM 1691 C C . LEU A 1 204 ? 0.351 -2.773 16.205 1.00 86.88 204 LEU A C 1
ATOM 1693 O O . LEU A 1 204 ? 1.409 -2.661 15.590 1.00 86.88 204 LEU A O 1
ATOM 1697 N N . ASP A 1 205 ? 0.007 -3.904 16.813 1.00 88.44 205 ASP A N 1
ATOM 1698 C CA . ASP A 1 205 ? 0.853 -5.097 16.792 1.00 88.44 205 ASP A CA 1
ATOM 1699 C C . ASP A 1 205 ? 0.913 -5.710 15.384 1.00 88.44 205 ASP A C 1
ATOM 1701 O O . ASP A 1 205 ? 1.985 -6.109 14.925 1.00 88.44 205 ASP A O 1
ATOM 1705 N N . GLY A 1 206 ? -0.215 -5.708 14.664 1.00 89.12 206 GLY A N 1
ATOM 1706 C CA . GLY A 1 206 ? -0.277 -6.089 13.254 1.00 89.12 206 GLY A CA 1
ATOM 1707 C C . GLY A 1 206 ? 0.587 -5.190 12.368 1.00 89.12 206 GLY A C 1
ATOM 1708 O O . GLY A 1 206 ? 1.347 -5.699 11.547 1.00 89.12 206 GLY A O 1
ATOM 1709 N N . LEU A 1 207 ? 0.538 -3.870 12.579 1.00 90.38 207 LEU A N 1
ATOM 1710 C CA . LEU A 1 207 ? 1.367 -2.902 11.858 1.00 90.38 207 LEU A CA 1
ATOM 1711 C C . LEU A 1 207 ? 2.851 -3.148 12.114 1.00 90.38 207 LEU A C 1
ATOM 1713 O O . LEU A 1 207 ? 3.629 -3.207 11.168 1.00 90.38 207 LEU A O 1
ATOM 1717 N N . ARG A 1 208 ? 3.252 -3.349 13.375 1.00 90.62 208 ARG A N 1
ATOM 1718 C CA . ARG A 1 208 ? 4.646 -3.663 13.727 1.00 90.62 208 ARG A CA 1
ATOM 1719 C C . ARG A 1 208 ? 5.137 -4.918 13.013 1.00 90.62 208 ARG A C 1
ATOM 1721 O O . ARG A 1 208 ? 6.241 -4.915 12.471 1.00 90.62 208 ARG A O 1
ATOM 1728 N N . LEU A 1 209 ? 4.316 -5.968 12.988 1.00 92.38 209 LEU A N 1
ATOM 1729 C CA . LEU A 1 209 ? 4.643 -7.209 12.295 1.00 92.38 209 LEU A CA 1
ATOM 1730 C C . LEU A 1 209 ? 4.782 -6.988 10.783 1.00 92.38 209 LEU A C 1
ATOM 1732 O O . LEU A 1 209 ? 5.818 -7.339 10.222 1.00 92.38 209 LEU A O 1
ATOM 1736 N N . ALA A 1 210 ? 3.789 -6.375 10.138 1.00 92.56 210 ALA A N 1
ATOM 1737 C CA . ALA A 1 210 ? 3.787 -6.154 8.692 1.00 92.56 210 ALA A CA 1
ATOM 1738 C C . ALA A 1 210 ? 4.955 -5.259 8.246 1.00 92.56 210 ALA A C 1
ATOM 1740 O O . ALA A 1 210 ? 5.674 -5.592 7.306 1.00 92.56 210 ALA A O 1
ATOM 1741 N N . VAL A 1 211 ? 5.222 -4.177 8.982 1.00 90.88 211 VAL A N 1
ATOM 1742 C CA . VAL A 1 211 ? 6.370 -3.294 8.735 1.00 90.88 211 VAL A CA 1
ATOM 1743 C C . VAL A 1 211 ? 7.696 -4.043 8.891 1.00 90.88 211 VAL A C 1
ATOM 1745 O O . VAL A 1 211 ? 8.598 -3.852 8.080 1.00 90.88 211 VAL A O 1
ATOM 1748 N N . SER A 1 212 ? 7.825 -4.930 9.885 1.00 89.19 212 SER A N 1
ATOM 1749 C CA . SER A 1 212 ? 9.046 -5.733 10.067 1.00 89.19 212 SER A CA 1
ATOM 1750 C C . SER A 1 212 ? 9.295 -6.745 8.941 1.00 89.19 212 SER A C 1
ATOM 1752 O O . SER A 1 212 ? 10.441 -7.114 8.689 1.00 89.19 212 SER A O 1
ATOM 1754 N N . GLN A 1 213 ? 8.231 -7.193 8.270 1.00 90.19 213 GLN A N 1
ATOM 1755 C CA . GLN A 1 213 ? 8.297 -8.143 7.160 1.00 90.19 213 GLN A CA 1
ATOM 1756 C C . GLN A 1 213 ? 8.576 -7.452 5.821 1.00 90.19 213 GLN A C 1
ATOM 1758 O O . GLN A 1 213 ? 9.003 -8.113 4.873 1.00 90.19 213 GLN A O 1
ATOM 1763 N N . LEU A 1 214 ? 8.366 -6.135 5.735 1.00 91.19 214 LEU A N 1
ATOM 1764 C CA . LEU A 1 214 ? 8.562 -5.385 4.506 1.00 91.19 214 LEU A CA 1
ATOM 1765 C C . LEU A 1 214 ? 10.050 -5.304 4.143 1.00 91.19 214 LEU A C 1
ATOM 1767 O O . LEU A 1 214 ? 10.859 -4.640 4.797 1.00 91.19 214 LEU A O 1
ATOM 1771 N N . GLN A 1 215 ? 10.413 -5.958 3.044 1.00 88.31 215 GLN A N 1
ATOM 1772 C CA . GLN A 1 215 ? 11.762 -5.898 2.502 1.00 88.31 215 GLN A CA 1
ATOM 1773 C C . GLN A 1 215 ? 11.986 -4.576 1.755 1.00 88.31 215 GLN A C 1
ATOM 1775 O O . GLN A 1 215 ? 11.222 -4.224 0.861 1.00 88.31 215 GLN A O 1
ATOM 1780 N N . LYS A 1 216 ? 13.088 -3.876 2.050 1.00 90.12 216 LYS A N 1
ATOM 1781 C CA . LYS A 1 216 ? 13.519 -2.712 1.258 1.00 90.12 216 LYS A CA 1
ATOM 1782 C C . LYS A 1 216 ? 14.042 -3.171 -0.102 1.00 90.12 216 LYS A C 1
ATOM 1784 O O . LYS A 1 216 ? 15.156 -3.687 -0.189 1.00 90.12 216 LYS A O 1
ATOM 1789 N N . LEU A 1 217 ? 13.258 -2.990 -1.159 1.00 90.56 217 LEU A N 1
ATOM 1790 C CA . LEU A 1 217 ? 13.602 -3.387 -2.523 1.00 90.56 217 LEU A CA 1
ATOM 1791 C C . LEU A 1 217 ? 14.577 -2.412 -3.192 1.00 90.56 217 LEU A C 1
ATOM 1793 O O . LEU A 1 217 ? 15.342 -2.816 -4.064 1.00 90.56 217 LEU A O 1
ATOM 1797 N N . THR A 1 218 ? 14.609 -1.136 -2.801 1.00 88.25 218 THR A N 1
ATOM 1798 C CA . THR A 1 218 ? 15.431 -0.121 -3.496 1.00 88.25 218 THR A CA 1
ATOM 1799 C C . THR A 1 218 ? 16.943 -0.338 -3.385 1.00 88.25 218 THR A C 1
ATOM 1801 O O . THR A 1 218 ? 17.696 0.170 -4.232 1.00 88.25 218 THR A O 1
ATOM 1804 N N . ILE A 1 219 ? 17.380 -1.074 -2.360 1.00 88.88 219 ILE A N 1
ATOM 1805 C CA . ILE A 1 219 ? 18.785 -1.391 -2.062 1.00 88.88 219 ILE A CA 1
ATOM 1806 C C . ILE A 1 219 ? 19.222 -2.766 -2.582 1.00 88.88 219 ILE A C 1
ATOM 1808 O O . ILE A 1 219 ? 20.407 -3.087 -2.536 1.00 88.88 219 ILE A O 1
ATOM 1812 N N . THR A 1 220 ? 18.293 -3.586 -3.073 1.00 91.56 220 THR A N 1
ATOM 1813 C CA . THR A 1 220 ? 18.603 -4.935 -3.554 1.00 91.56 220 THR A CA 1
ATOM 1814 C C . THR A 1 220 ? 19.064 -4.925 -5.015 1.00 91.56 220 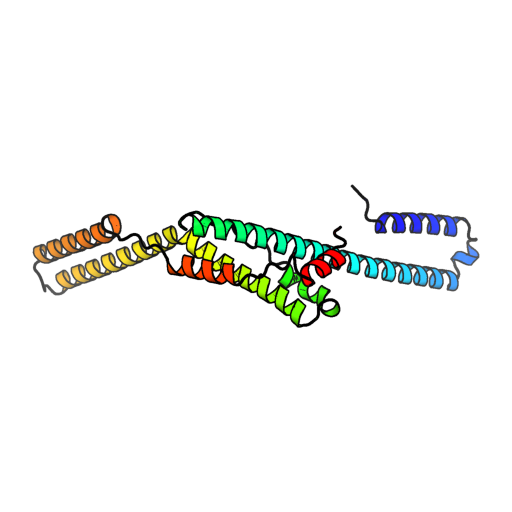THR A C 1
ATOM 1816 O O . THR A 1 220 ? 19.037 -3.907 -5.725 1.00 91.56 220 THR A O 1
ATOM 1819 N N . THR A 1 221 ? 19.492 -6.093 -5.497 1.00 89.62 221 THR A N 1
ATOM 1820 C CA . THR A 1 221 ? 19.783 -6.339 -6.917 1.00 89.62 221 THR A CA 1
ATOM 1821 C C . THR A 1 221 ? 18.566 -6.049 -7.797 1.00 89.62 221 THR A C 1
ATOM 1823 O O . THR A 1 221 ? 18.707 -5.416 -8.844 1.00 89.62 221 THR A O 1
ATOM 1826 N N . LEU A 1 222 ? 17.369 -6.409 -7.324 1.00 89.38 222 LEU A N 1
ATOM 1827 C CA . LEU A 1 222 ? 16.088 -6.121 -7.963 1.00 89.38 222 LEU A CA 1
ATOM 1828 C C . LEU A 1 222 ? 15.858 -4.611 -8.127 1.00 89.38 222 LEU A C 1
ATOM 1830 O O . LEU A 1 222 ? 15.575 -4.146 -9.232 1.00 89.38 222 LEU A O 1
ATOM 1834 N N . GLY A 1 223 ? 16.072 -3.819 -7.071 1.00 88.50 223 GLY A N 1
ATOM 1835 C CA . GLY A 1 223 ? 15.982 -2.358 -7.153 1.00 88.50 223 GLY A CA 1
ATOM 1836 C C . GLY A 1 223 ? 16.986 -1.749 -8.134 1.00 88.50 223 GLY A C 1
ATOM 1837 O O . GLY A 1 223 ? 16.665 -0.806 -8.857 1.00 88.50 223 GLY A O 1
ATOM 1838 N N . SER A 1 224 ? 18.194 -2.311 -8.221 1.00 89.81 224 SER A N 1
ATOM 1839 C CA . SER A 1 224 ? 19.212 -1.884 -9.195 1.00 89.81 224 SER A CA 1
ATOM 1840 C C . SER A 1 224 ? 18.800 -2.202 -10.636 1.00 89.81 224 SER A C 1
ATOM 1842 O O . SER A 1 224 ? 18.967 -1.377 -11.538 1.00 89.81 224 SER A O 1
ATOM 1844 N N . LYS A 1 225 ? 18.202 -3.376 -10.855 1.00 90.75 225 LYS A N 1
ATOM 1845 C CA . LYS A 1 225 ? 17.655 -3.799 -12.147 1.00 90.75 225 LYS A CA 1
ATOM 1846 C C . LYS A 1 225 ? 16.483 -2.915 -12.575 1.00 90.75 225 LYS A C 1
ATOM 1848 O O . LYS A 1 225 ? 16.460 -2.455 -13.714 1.00 90.75 225 LYS A O 1
ATOM 1853 N N . LEU A 1 226 ? 15.580 -2.589 -11.651 1.00 90.81 226 LEU A N 1
ATOM 1854 C CA . LEU A 1 226 ? 14.465 -1.676 -11.899 1.00 90.81 226 LEU A CA 1
ATOM 1855 C C . LEU A 1 226 ? 14.952 -0.262 -12.266 1.00 90.81 226 LEU A C 1
ATOM 1857 O O . LEU A 1 226 ? 14.491 0.295 -13.260 1.00 90.81 226 LEU A O 1
ATOM 1861 N N . LYS A 1 227 ? 15.947 0.286 -11.549 1.00 91.50 227 LYS A N 1
ATOM 1862 C CA . LYS A 1 227 ? 16.584 1.580 -11.889 1.00 91.50 227 LYS A CA 1
ATOM 1863 C C . LYS A 1 227 ? 17.179 1.581 -13.298 1.00 91.50 227 LYS A C 1
ATOM 1865 O O . LYS A 1 227 ? 17.013 2.552 -14.035 1.00 91.50 227 LYS A O 1
ATOM 1870 N N . LYS A 1 228 ? 17.822 0.476 -13.692 1.00 90.81 228 LYS A N 1
ATOM 1871 C CA . LYS A 1 228 ? 18.378 0.306 -15.040 1.00 90.81 228 LYS A CA 1
ATOM 1872 C C . LYS A 1 228 ? 17.287 0.323 -16.113 1.00 90.81 228 LYS A C 1
ATOM 1874 O O . LYS A 1 228 ? 17.479 0.960 -17.141 1.00 90.81 228 LYS A O 1
ATOM 1879 N N . ILE A 1 229 ? 16.151 -0.338 -15.878 1.00 87.88 229 ILE A N 1
ATOM 1880 C CA . ILE A 1 229 ? 15.015 -0.340 -16.819 1.00 87.88 229 ILE A CA 1
ATOM 1881 C C . ILE A 1 229 ? 14.358 1.045 -16.891 1.00 87.88 229 ILE A C 1
ATOM 1883 O O . ILE A 1 229 ? 13.985 1.493 -17.969 1.00 87.88 229 ILE A O 1
ATOM 1887 N N . ALA A 1 230 ? 14.271 1.745 -15.761 1.00 87.50 230 ALA A N 1
ATOM 1888 C CA . ALA A 1 230 ? 13.751 3.106 -15.673 1.00 87.50 230 ALA A CA 1
ATOM 1889 C C . ALA A 1 230 ? 14.670 4.169 -16.312 1.00 87.50 230 ALA A C 1
ATOM 1891 O O . ALA A 1 230 ? 14.313 5.345 -16.321 1.00 87.50 230 ALA A O 1
ATOM 1892 N N . ASN A 1 231 ? 15.857 3.792 -16.814 1.00 86.12 231 ASN A N 1
ATOM 1893 C CA . ASN A 1 231 ? 16.906 4.721 -17.257 1.00 86.12 231 ASN A CA 1
ATOM 1894 C C . ASN A 1 231 ? 17.220 5.811 -16.214 1.00 86.12 231 ASN A C 1
ATOM 1896 O O . ASN A 1 231 ? 17.595 6.937 -16.552 1.00 86.12 231 ASN A O 1
ATOM 1900 N N . PHE A 1 232 ? 17.065 5.472 -14.934 1.00 74.50 232 PHE A N 1
ATOM 1901 C CA . PHE A 1 232 ? 17.271 6.383 -13.820 1.00 74.50 232 PHE A CA 1
ATOM 1902 C C . PHE A 1 232 ? 18.743 6.296 -13.397 1.00 74.50 232 PHE A C 1
ATOM 1904 O O . PHE A 1 232 ? 19.190 5.235 -12.955 1.00 74.50 232 PHE A O 1
ATOM 1911 N N . LYS A 1 233 ? 19.500 7.383 -13.595 1.00 57.75 233 LYS A N 1
ATOM 1912 C CA . LYS A 1 233 ? 20.890 7.510 -13.126 1.00 57.75 233 LYS A CA 1
ATOM 1913 C C . LYS A 1 233 ? 20.946 7.879 -11.651 1.00 57.75 233 LYS A C 1
ATOM 1915 O O . LYS A 1 233 ? 20.097 8.689 -11.222 1.00 57.75 233 LYS A O 1
#